Protein AF-A0A354B2R5-F1 (afdb_monomer)

Mean predicted aligned error: 7.93 Å

pLDDT: mean 86.93, std 12.22, range [43.28, 98.69]

Sequence (204 aa):
AIAIGNPLGLDNTVTAGIISAIQRTNAVGEGQRVPYIQTDAAVNPGNSGGPLINDRGEVIGVNTAIRQAPGAGLSFAIPINTAREIAAQIVQRGYASHPYIGIRLQTLTPQLAREINATTSECRLPEVNGVVVVEVMNGSPAAKGGLKPCDLIESVGDTTVKNPSQVQLAVDQARVGQELVVKVRRGDRRANLSMRPAELPHNS

Solvent-accessible surface area (backbone atoms only — not comparable to full-atom values): 10834 Å² total; per-residue (Å²): 62,33,34,35,25,38,44,86,83,45,81,76,45,75,28,66,37,48,76,76,44,71,68,40,52,66,75,91,47,88,90,45,74,62,52,22,36,30,28,61,22,69,64,51,77,40,24,49,74,22,48,26,22,45,96,85,71,47,72,54,19,32,27,64,51,69,43,86,48,93,95,53,60,46,18,34,19,45,36,35,69,61,53,51,55,44,50,53,34,27,74,74,71,74,47,67,89,44,35,36,39,43,68,40,68,40,73,35,35,38,68,57,22,50,54,46,44,73,73,38,86,92,41,53,53,72,71,41,77,25,24,29,28,71,40,53,39,84,91,22,29,32,40,76,27,68,54,50,58,50,26,31,46,48,24,42,62,94,44,76,38,62,39,50,55,50,49,49,35,46,41,54,74,43,54,61,72,38,87,40,44,33,33,31,33,51,60,96,44,76,46,79,32,58,28,40,28,38,69,55,82,75,90,126

Structure (mmCIF, N/CA/C/O backbone):
data_AF-A0A354B2R5-F1
#
_entry.id   AF-A0A354B2R5-F1
#
loop_
_atom_site.group_PDB
_atom_site.id
_atom_site.type_symbol
_atom_site.label_atom_id
_atom_site.label_alt_id
_atom_site.label_comp_id
_atom_site.label_asym_id
_atom_site.label_entity_id
_atom_site.label_seq_id
_atom_site.pdbx_PDB_ins_code
_atom_site.Cartn_x
_atom_site.Cartn_y
_atom_site.Cartn_z
_atom_site.occupancy
_atom_site.B_iso_or_equiv
_atom_site.auth_seq_id
_atom_site.auth_comp_id
_atom_site.auth_asym_id
_atom_site.auth_atom_id
_atom_site.pdbx_PDB_model_num
ATOM 1 N N . ALA A 1 1 ? 20.913 -10.849 -14.345 1.00 79.25 1 ALA A N 1
ATOM 2 C CA . ALA A 1 1 ? 20.166 -9.589 -14.515 1.00 79.25 1 ALA A CA 1
ATOM 3 C C . ALA A 1 1 ? 21.109 -8.557 -15.103 1.00 79.25 1 ALA A C 1
ATOM 5 O O . ALA A 1 1 ? 22.229 -8.440 -14.622 1.00 79.25 1 ALA A O 1
ATOM 6 N N . ILE A 1 2 ? 20.697 -7.870 -16.161 1.00 81.25 2 ILE A N 1
ATOM 7 C CA . ILE A 1 2 ? 21.532 -6.900 -16.872 1.00 81.25 2 ILE A CA 1
ATOM 8 C C . ILE A 1 2 ? 20.765 -5.578 -16.924 1.00 81.25 2 ILE A C 1
ATOM 10 O O . ILE A 1 2 ? 19.627 -5.552 -17.386 1.00 81.25 2 ILE A O 1
ATOM 14 N N . ALA A 1 3 ? 21.348 -4.501 -16.408 1.00 78.12 3 ALA A N 1
ATOM 15 C CA . ALA A 1 3 ? 20.785 -3.159 -16.475 1.00 78.12 3 ALA A CA 1
ATOM 16 C C . ALA A 1 3 ? 21.439 -2.382 -17.621 1.00 78.12 3 ALA A C 1
ATOM 18 O O . ALA A 1 3 ? 22.660 -2.409 -17.782 1.00 78.12 3 ALA A O 1
ATOM 19 N N . ILE A 1 4 ? 20.614 -1.699 -18.414 1.00 76.94 4 ILE A N 1
ATOM 20 C CA . ILE A 1 4 ? 21.051 -0.925 -19.580 1.00 76.94 4 ILE A CA 1
ATOM 21 C C . ILE A 1 4 ? 20.525 0.505 -19.453 1.00 76.94 4 ILE A C 1
ATOM 23 O O . ILE A 1 4 ? 19.362 0.707 -19.097 1.00 76.94 4 ILE A O 1
ATOM 27 N N . GLY A 1 5 ? 21.356 1.492 -19.777 1.00 72.75 5 GLY A N 1
ATOM 28 C CA . GLY A 1 5 ? 20.921 2.877 -19.939 1.00 72.75 5 GLY A CA 1
ATOM 29 C C . GLY A 1 5 ? 22.051 3.820 -20.338 1.00 72.75 5 GLY A C 1
ATOM 30 O O . GLY A 1 5 ? 23.086 3.379 -20.826 1.00 72.75 5 GLY A O 1
ATOM 31 N N . ASN A 1 6 ? 21.837 5.121 -20.168 1.00 69.00 6 ASN A N 1
ATOM 32 C CA . ASN A 1 6 ? 22.761 6.174 -20.582 1.00 69.00 6 ASN A CA 1
ATOM 33 C C . ASN A 1 6 ? 23.152 7.037 -19.367 1.00 69.00 6 ASN A C 1
ATOM 35 O O . ASN A 1 6 ? 22.578 8.110 -19.145 1.00 69.00 6 ASN A O 1
ATOM 39 N N . PRO A 1 7 ? 24.081 6.568 -18.519 1.00 57.31 7 PRO A N 1
ATOM 40 C CA . PRO A 1 7 ? 24.584 7.353 -17.412 1.00 57.31 7 PRO A CA 1
ATOM 41 C C . PRO A 1 7 ? 25.460 8.490 -17.937 1.00 57.31 7 PRO A C 1
ATOM 43 O O . PRO A 1 7 ? 26.454 8.267 -18.618 1.00 57.31 7 PRO A O 1
ATOM 46 N N . LEU A 1 8 ? 25.097 9.724 -17.572 1.00 54.78 8 LEU A N 1
ATOM 47 C CA . LEU A 1 8 ? 25.885 10.941 -17.816 1.00 54.78 8 LEU A CA 1
ATOM 48 C C . LEU A 1 8 ? 26.086 11.336 -19.297 1.00 54.78 8 LEU A C 1
ATOM 50 O O . LEU A 1 8 ? 26.954 12.158 -19.581 1.00 54.78 8 LEU A O 1
ATOM 54 N N . GLY A 1 9 ? 25.274 10.827 -20.232 1.00 52.81 9 GLY A N 1
ATOM 55 C CA . GLY A 1 9 ? 25.310 11.241 -21.645 1.00 52.81 9 GLY A CA 1
ATOM 56 C C . GLY A 1 9 ? 26.431 10.606 -22.475 1.00 52.81 9 GLY A C 1
ATOM 57 O O . GLY A 1 9 ? 26.668 11.044 -23.599 1.00 52.81 9 GLY A O 1
ATOM 58 N N . LEU A 1 10 ? 27.114 9.597 -21.933 1.00 51.50 10 LEU A N 1
ATOM 59 C CA . LEU A 1 10 ? 28.114 8.786 -22.627 1.00 51.50 10 LEU A CA 1
ATOM 60 C C . LEU A 1 10 ? 27.463 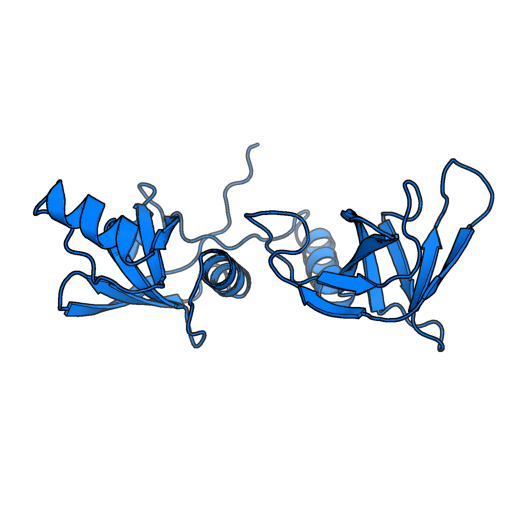7.478 -23.104 1.00 51.50 10 LEU A C 1
ATOM 62 O O . LEU A 1 10 ? 26.518 6.993 -22.484 1.00 51.50 10 LEU A O 1
ATOM 66 N N . ASP A 1 11 ? 27.952 6.930 -24.218 1.00 55.50 11 ASP A N 1
ATOM 67 C CA . ASP A 1 11 ? 27.382 5.772 -24.918 1.00 55.50 11 ASP A CA 1
ATOM 68 C C . ASP A 1 11 ? 26.901 4.640 -23.987 1.00 55.50 11 ASP A C 1
ATOM 70 O O . ASP A 1 11 ? 27.548 4.304 -22.994 1.00 55.50 11 ASP A O 1
ATOM 74 N N . ASN A 1 12 ? 25.740 4.067 -24.333 1.00 62.41 12 ASN A N 1
ATOM 75 C CA . ASN A 1 12 ? 24.983 3.039 -23.603 1.00 62.41 12 ASN A CA 1
ATOM 76 C C . ASN A 1 12 ? 25.828 2.189 -22.629 1.00 62.41 12 ASN A C 1
ATOM 78 O O . ASN A 1 12 ? 26.628 1.350 -23.043 1.00 62.41 12 ASN A O 1
ATOM 82 N N . THR A 1 13 ? 25.609 2.354 -21.325 1.00 70.00 13 THR A N 1
ATOM 83 C CA . THR A 1 13 ? 26.269 1.562 -20.283 1.00 70.00 13 THR A CA 1
ATOM 84 C C . THR A 1 13 ? 25.464 0.312 -19.963 1.00 70.00 13 THR A C 1
ATOM 86 O O . THR A 1 13 ? 24.252 0.365 -19.740 1.00 70.00 13 THR A O 1
ATOM 89 N N . VAL A 1 14 ? 26.174 -0.812 -19.879 1.00 79.75 14 VAL A N 1
ATOM 90 C CA . VAL A 1 14 ? 25.635 -2.120 -19.508 1.00 79.75 14 VAL A CA 1
ATOM 91 C C . VAL A 1 14 ? 26.284 -2.567 -18.204 1.00 79.75 14 VAL A C 1
ATOM 93 O O . VAL A 1 14 ? 27.508 -2.612 -18.099 1.00 79.75 14 VAL A O 1
ATOM 96 N N . THR A 1 15 ? 25.475 -2.921 -17.209 1.00 81.06 15 THR A N 1
ATOM 97 C CA . THR A 1 15 ? 25.947 -3.516 -15.952 1.00 81.06 15 THR A CA 1
ATOM 98 C C . THR A 1 15 ? 25.247 -4.846 -15.718 1.00 81.06 15 THR A C 1
ATOM 100 O O . THR A 1 15 ? 24.062 -4.999 -16.006 1.00 81.06 15 THR A O 1
ATOM 103 N N . ALA A 1 16 ? 25.977 -5.836 -15.213 1.00 84.75 16 ALA A N 1
ATOM 104 C CA . ALA A 1 16 ? 25.441 -7.161 -14.926 1.00 84.75 16 ALA A CA 1
ATOM 105 C C . ALA A 1 16 ? 25.487 -7.454 -13.424 1.00 84.75 16 ALA A C 1
ATOM 107 O O . ALA A 1 16 ? 26.351 -6.957 -12.707 1.00 84.75 16 ALA A O 1
ATOM 108 N N . GLY A 1 17 ? 24.542 -8.269 -12.975 1.00 86.19 17 GLY A N 1
ATOM 109 C CA . GLY A 1 17 ? 24.409 -8.743 -11.605 1.00 86.19 17 GLY A CA 1
ATOM 110 C C . GLY A 1 17 ? 23.370 -9.860 -11.509 1.00 86.19 17 GLY A C 1
ATOM 111 O O . GLY A 1 17 ? 22.951 -10.446 -12.516 1.00 86.19 17 GLY A O 1
ATOM 112 N N . ILE A 1 18 ? 22.910 -10.149 -10.304 1.00 87.88 18 ILE A N 1
ATOM 113 C CA . ILE A 1 18 ? 21.895 -11.150 -9.988 1.00 87.88 18 ILE A CA 1
ATOM 114 C C . ILE A 1 18 ? 20.673 -10.510 -9.330 1.00 87.88 18 ILE A C 1
ATOM 116 O O . ILE A 1 18 ? 20.729 -9.430 -8.747 1.00 87.88 18 ILE A O 1
ATOM 120 N N . ILE A 1 19 ? 19.543 -11.214 -9.395 1.00 88.69 19 ILE A N 1
ATOM 121 C CA . ILE A 1 19 ? 18.360 -10.839 -8.620 1.00 88.69 19 ILE A CA 1
ATOM 122 C C . ILE A 1 19 ? 18.604 -11.232 -7.167 1.00 88.69 19 ILE A C 1
ATOM 124 O O . ILE A 1 19 ? 18.649 -12.413 -6.837 1.00 88.69 19 ILE A O 1
ATOM 128 N N . SER A 1 20 ? 18.760 -10.237 -6.299 1.00 85.38 20 SER A N 1
ATOM 129 C CA . SER A 1 20 ? 19.025 -10.455 -4.877 1.00 85.38 20 SER A CA 1
ATOM 130 C C . SER A 1 20 ? 17.745 -10.729 -4.084 1.00 85.38 20 SER A C 1
ATOM 132 O O . SER A 1 20 ? 17.783 -11.412 -3.065 1.00 85.38 20 SER A O 1
ATOM 134 N N . ALA A 1 21 ? 16.612 -10.161 -4.509 1.00 82.88 21 ALA A N 1
ATOM 135 C CA . ALA A 1 21 ? 15.303 -10.395 -3.903 1.00 82.88 21 ALA A CA 1
ATOM 136 C C . ALA A 1 21 ? 14.172 -9.986 -4.853 1.00 82.88 21 ALA A C 1
ATOM 138 O O . ALA A 1 21 ? 14.332 -9.111 -5.703 1.00 82.88 21 ALA A O 1
ATOM 139 N N . ILE A 1 22 ? 12.997 -10.571 -4.641 1.00 82.44 22 ILE A N 1
ATOM 140 C CA . ILE A 1 22 ? 11.740 -10.166 -5.275 1.00 82.44 22 ILE A CA 1
ATOM 141 C C . ILE A 1 22 ? 10.763 -9.666 -4.210 1.00 82.44 22 ILE A C 1
ATOM 143 O O . ILE A 1 22 ? 10.898 -9.994 -3.032 1.00 82.44 22 ILE A O 1
ATOM 147 N N . GLN A 1 23 ? 9.778 -8.874 -4.629 1.00 77.25 23 GLN A N 1
ATOM 148 C CA . GLN A 1 23 ? 8.687 -8.391 -3.778 1.00 77.25 23 GLN A CA 1
ATOM 149 C C . GLN A 1 23 ? 9.119 -7.549 -2.566 1.00 77.25 23 GLN A C 1
ATOM 151 O O . GLN A 1 23 ? 8.526 -7.613 -1.490 1.00 77.25 23 GLN A O 1
ATOM 156 N N . ARG A 1 24 ? 10.134 -6.697 -2.734 1.00 74.81 24 ARG A N 1
ATOM 157 C CA . ARG A 1 24 ? 10.524 -5.738 -1.692 1.00 74.81 24 ARG A CA 1
ATOM 158 C C . ARG A 1 24 ? 9.524 -4.574 -1.638 1.00 74.81 24 ARG A C 1
ATOM 160 O O . ARG A 1 24 ? 9.525 -3.728 -2.527 1.00 74.81 24 ARG A O 1
ATOM 167 N N . THR A 1 25 ? 8.708 -4.512 -0.585 1.00 67.88 25 THR A N 1
ATOM 168 C CA . THR A 1 25 ? 7.654 -3.487 -0.398 1.00 67.88 25 THR A CA 1
ATOM 169 C C . THR A 1 25 ? 8.064 -2.288 0.466 1.00 67.88 25 THR A C 1
ATOM 171 O O . THR A 1 25 ? 7.330 -1.313 0.516 1.00 67.88 25 THR A O 1
ATOM 174 N N . ASN A 1 26 ? 9.221 -2.352 1.137 1.00 63.78 26 ASN A N 1
ATOM 175 C CA . ASN A 1 26 ? 9.786 -1.267 1.963 1.00 63.78 26 ASN A CA 1
ATOM 176 C C . ASN A 1 26 ? 11.214 -0.916 1.505 1.00 63.78 26 ASN A C 1
ATOM 178 O O . ASN A 1 26 ? 12.093 -0.577 2.302 1.00 63.78 26 ASN A O 1
ATOM 182 N N . ALA A 1 27 ? 11.489 -1.118 0.217 1.00 60.47 27 ALA A N 1
ATOM 183 C CA . ALA A 1 27 ? 12.821 -0.971 -0.341 1.00 60.47 27 ALA A CA 1
ATOM 184 C C . ALA A 1 27 ? 13.285 0.480 -0.320 1.00 60.47 27 ALA A C 1
ATOM 186 O O . ALA A 1 27 ? 14.408 0.707 0.106 1.00 60.47 27 ALA A O 1
ATOM 187 N N . VAL A 1 28 ? 12.449 1.439 -0.734 1.00 61.00 28 VAL A N 1
ATOM 188 C CA . VAL A 1 28 ? 12.863 2.831 -1.028 1.00 61.00 28 VAL A CA 1
ATOM 189 C C . VAL A 1 28 ? 12.187 3.872 -0.116 1.00 61.00 28 VAL A C 1
ATOM 191 O O . VAL A 1 28 ? 12.470 5.056 -0.237 1.00 61.00 28 VAL A O 1
ATOM 194 N N . GLY A 1 29 ? 11.353 3.454 0.843 1.00 59.28 29 GLY A N 1
ATOM 195 C CA . GLY A 1 29 ? 10.722 4.344 1.830 1.00 59.28 29 GLY A CA 1
ATOM 196 C C . GLY A 1 29 ? 9.340 3.865 2.278 1.00 59.28 29 GLY A C 1
ATOM 197 O O . GLY A 1 29 ? 8.887 2.802 1.853 1.00 59.28 29 GLY A O 1
ATOM 198 N N . GLU A 1 30 ? 8.673 4.643 3.133 1.00 53.03 30 GLU A N 1
ATOM 199 C CA . GLU A 1 30 ? 7.253 4.449 3.461 1.00 53.03 30 GLU A CA 1
ATOM 200 C C . GLU A 1 30 ? 6.350 5.009 2.345 1.00 53.03 30 GLU A C 1
ATOM 202 O O . GLU A 1 30 ? 6.733 5.932 1.630 1.00 53.03 30 GLU A O 1
ATOM 207 N N . GLY A 1 31 ? 5.150 4.442 2.173 1.00 54.62 31 GLY A N 1
ATOM 208 C CA . GLY A 1 31 ? 4.192 4.878 1.143 1.00 54.62 31 GLY A CA 1
ATOM 209 C C . GLY A 1 31 ? 4.412 4.275 -0.252 1.00 54.62 31 GLY A C 1
ATOM 210 O O . GLY A 1 31 ? 3.810 4.730 -1.224 1.00 54.62 31 GLY A O 1
ATOM 211 N N . GLN A 1 32 ? 5.254 3.246 -0.370 1.00 65.00 32 GLN A N 1
ATOM 212 C CA . GLN A 1 32 ? 5.459 2.538 -1.632 1.00 65.00 32 GLN A CA 1
ATOM 213 C C . GLN A 1 32 ? 4.237 1.708 -2.025 1.00 65.00 32 GLN A C 1
ATOM 215 O O . GLN A 1 32 ? 3.724 0.920 -1.234 1.00 65.00 32 GLN A O 1
ATOM 220 N N . ARG A 1 33 ? 3.825 1.855 -3.287 1.00 65.94 33 ARG A N 1
ATOM 221 C CA . ARG A 1 33 ? 2.664 1.166 -3.872 1.00 65.94 33 ARG A CA 1
ATOM 222 C C . ARG A 1 33 ? 3.025 -0.041 -4.738 1.00 65.94 33 ARG A C 1
ATOM 224 O O . ARG A 1 33 ? 2.153 -0.803 -5.136 1.00 65.94 33 ARG A O 1
ATOM 231 N N . VAL A 1 34 ? 4.314 -0.224 -5.043 1.00 72.69 34 VAL A N 1
ATOM 232 C CA . VAL A 1 34 ? 4.786 -1.264 -5.966 1.00 72.69 34 VAL A CA 1
ATOM 233 C C . VAL A 1 34 ? 5.865 -2.132 -5.308 1.00 72.69 34 VAL A C 1
ATOM 235 O O . VAL A 1 34 ? 6.836 -1.591 -4.776 1.00 72.69 34 VAL A O 1
ATOM 238 N N . PRO A 1 35 ? 5.737 -3.473 -5.351 1.00 79.88 35 PRO A N 1
ATOM 239 C CA . PRO A 1 35 ? 6.798 -4.385 -4.936 1.00 79.88 35 PRO A CA 1
ATOM 240 C C . PRO A 1 35 ? 7.970 -4.359 -5.928 1.00 79.88 35 PRO A C 1
ATOM 242 O O . PRO A 1 35 ? 7.789 -4.653 -7.107 1.00 79.88 35 PRO A O 1
ATOM 245 N N . TYR A 1 36 ? 9.185 -4.070 -5.457 1.00 87.44 36 TYR A N 1
ATOM 246 C CA . TYR A 1 36 ? 10.372 -3.984 -6.316 1.00 87.44 36 TYR A CA 1
ATOM 247 C C . TYR A 1 36 ? 11.081 -5.329 -6.508 1.00 87.44 36 TYR A C 1
ATOM 249 O O . TYR A 1 36 ? 11.101 -6.188 -5.619 1.00 87.44 36 TYR A O 1
ATOM 257 N N . ILE A 1 37 ? 11.740 -5.456 -7.659 1.00 89.00 37 ILE A N 1
ATOM 258 C CA . ILE A 1 37 ? 12.851 -6.380 -7.889 1.00 89.00 37 ILE A CA 1
ATOM 259 C C . ILE A 1 37 ? 14.116 -5.719 -7.341 1.00 89.00 37 ILE A C 1
ATOM 261 O O . ILE A 1 37 ? 14.403 -4.574 -7.686 1.00 89.00 37 ILE A O 1
ATOM 265 N N . GLN A 1 38 ? 14.875 -6.428 -6.509 1.00 90.44 38 GLN A N 1
ATOM 266 C CA . GLN A 1 38 ? 16.190 -5.990 -6.049 1.00 90.44 38 GLN A CA 1
ATOM 267 C C . GLN A 1 38 ? 17.286 -6.701 -6.841 1.00 90.44 38 GLN A C 1
ATOM 269 O O . GLN A 1 38 ? 17.235 -7.918 -7.023 1.00 90.44 38 GLN A O 1
ATOM 274 N N . THR A 1 39 ? 18.299 -5.947 -7.251 1.00 87.81 39 THR A N 1
ATOM 275 C CA . THR A 1 39 ? 19.473 -6.453 -7.968 1.00 87.81 39 THR A CA 1
ATOM 276 C C . THR A 1 39 ? 20.743 -5.804 -7.426 1.00 87.81 39 THR A C 1
ATOM 278 O O . THR A 1 39 ? 20.699 -4.683 -6.916 1.00 87.81 39 THR A O 1
ATOM 281 N N . ASP A 1 40 ? 21.865 -6.507 -7.537 1.00 86.44 40 ASP A N 1
ATOM 282 C CA . ASP A 1 40 ? 23.206 -5.959 -7.288 1.00 86.44 40 ASP A CA 1
ATOM 283 C C . ASP A 1 40 ? 23.873 -5.432 -8.571 1.00 86.44 40 ASP A C 1
ATOM 285 O O . ASP A 1 40 ? 24.924 -4.797 -8.507 1.00 86.44 40 ASP A O 1
ATOM 289 N N . ALA A 1 41 ? 23.230 -5.621 -9.732 1.00 85.38 41 ALA A N 1
ATOM 290 C CA . ALA A 1 41 ? 23.597 -4.911 -10.952 1.00 85.38 41 ALA A CA 1
ATOM 291 C C . ALA A 1 41 ? 23.628 -3.400 -10.663 1.00 85.38 41 ALA A C 1
ATOM 293 O O . ALA A 1 41 ? 22.669 -2.833 -10.123 1.00 85.38 41 ALA A O 1
ATOM 294 N N . ALA A 1 42 ? 24.741 -2.754 -11.008 1.00 80.62 42 ALA A N 1
ATOM 295 C CA . ALA A 1 42 ? 24.945 -1.348 -10.699 1.00 80.62 42 ALA A CA 1
ATOM 296 C C . ALA A 1 42 ? 23.953 -0.474 -11.482 1.00 80.62 42 ALA A C 1
ATOM 298 O O . ALA A 1 42 ? 24.044 -0.339 -12.705 1.00 80.62 42 ALA A O 1
ATOM 299 N N . VAL A 1 43 ? 23.007 0.134 -10.768 1.00 73.94 43 VAL A N 1
ATOM 300 C CA . VAL A 1 43 ? 22.134 1.186 -11.290 1.00 73.94 43 VAL A CA 1
ATOM 301 C C . VAL A 1 43 ? 22.699 2.510 -10.793 1.00 73.94 43 VAL A C 1
ATOM 303 O O . VAL A 1 43 ? 23.029 2.642 -9.622 1.00 73.94 43 VAL A O 1
ATOM 306 N N . ASN A 1 44 ? 22.831 3.480 -11.693 1.00 72.75 44 ASN A N 1
ATOM 307 C CA . ASN A 1 44 ? 23.324 4.830 -11.425 1.00 72.75 44 ASN A CA 1
ATOM 308 C C . ASN A 1 44 ? 22.426 5.846 -12.156 1.00 72.75 44 ASN A C 1
ATOM 310 O O . ASN A 1 44 ? 21.662 5.442 -13.046 1.00 72.75 44 ASN A O 1
ATOM 314 N N . PRO A 1 45 ? 22.486 7.149 -11.817 1.00 70.31 45 PRO A N 1
ATOM 315 C CA . PRO A 1 45 ? 21.821 8.191 -12.595 1.00 70.31 45 PRO A CA 1
ATOM 316 C C . PRO A 1 45 ? 22.094 8.034 -14.100 1.00 70.31 45 PRO A C 1
ATOM 318 O O . PRO A 1 45 ? 23.244 7.940 -14.513 1.00 70.31 45 PRO A O 1
ATOM 321 N N . GLY A 1 46 ? 21.015 7.955 -14.888 1.00 71.75 46 GLY A N 1
ATOM 322 C CA . GLY A 1 46 ? 20.995 7.716 -16.339 1.00 71.75 46 GLY A CA 1
ATOM 323 C C . GLY A 1 46 ? 20.774 6.263 -16.791 1.00 71.75 46 GLY A C 1
ATOM 324 O O . GLY A 1 46 ? 20.351 6.047 -17.923 1.00 71.75 46 GLY A O 1
ATOM 325 N N . ASN A 1 47 ? 20.889 5.274 -15.893 1.00 76.69 47 ASN A N 1
ATOM 326 C CA . ASN A 1 47 ? 20.273 3.951 -16.106 1.00 76.69 47 ASN A CA 1
ATOM 327 C C . ASN A 1 47 ? 18.831 3.871 -15.584 1.00 76.69 47 ASN A C 1
ATOM 329 O O . ASN A 1 47 ? 18.103 2.937 -15.921 1.00 76.69 47 ASN A O 1
ATOM 333 N N . SER A 1 48 ? 18.409 4.838 -14.761 1.00 81.31 48 SER A N 1
ATOM 334 C CA . SER A 1 48 ? 17.020 4.948 -14.298 1.00 81.31 48 SER A CA 1
ATOM 335 C C . SER A 1 48 ? 16.072 5.211 -15.474 1.00 81.31 48 SER A C 1
ATOM 337 O O . SER A 1 48 ? 16.380 6.013 -16.351 1.00 81.31 48 SER A O 1
ATOM 339 N N . GLY A 1 49 ? 14.945 4.501 -15.511 1.00 83.56 49 GLY A N 1
ATOM 340 C CA . GLY A 1 49 ? 14.012 4.446 -16.641 1.00 83.56 49 GLY A CA 1
ATOM 341 C C . GLY A 1 49 ? 14.377 3.413 -17.716 1.00 83.56 49 GLY A C 1
ATOM 342 O O . GLY A 1 49 ? 13.510 3.025 -18.496 1.00 83.56 49 GLY A O 1
ATOM 343 N N . GLY A 1 50 ? 15.622 2.925 -17.741 1.00 87.75 50 GLY A N 1
ATOM 344 C CA . GLY A 1 50 ? 16.081 1.886 -18.664 1.00 87.75 50 GLY A CA 1
ATOM 345 C C . GLY A 1 50 ? 15.654 0.466 -18.258 1.00 87.75 50 GLY A C 1
ATOM 346 O O . GLY A 1 50 ? 15.229 0.238 -17.116 1.00 87.75 50 GLY A O 1
ATOM 347 N N . PRO A 1 51 ? 15.762 -0.515 -19.171 1.00 91.88 51 PRO 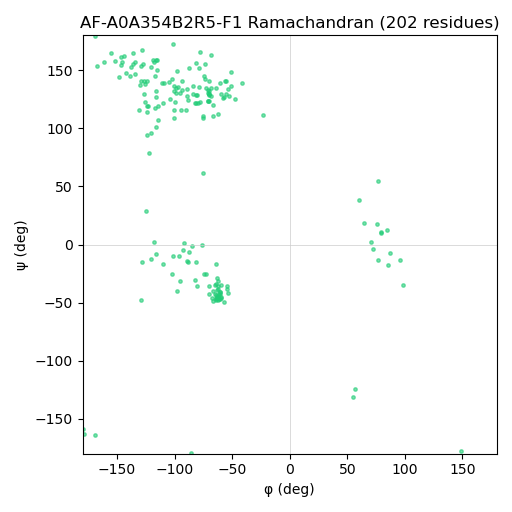A N 1
ATOM 348 C CA . PRO A 1 51 ? 15.342 -1.881 -18.901 1.00 91.88 51 PRO A CA 1
ATOM 349 C C . PRO A 1 51 ? 16.320 -2.612 -17.972 1.00 91.88 51 PRO A C 1
ATOM 351 O O . PRO A 1 51 ? 17.544 -2.456 -18.040 1.00 91.88 51 PRO A O 1
ATOM 354 N N . LEU A 1 52 ? 15.753 -3.472 -17.132 1.00 92.69 52 LEU A N 1
ATOM 355 C CA . LEU A 1 52 ? 16.437 -4.600 -16.516 1.00 92.69 52 LEU A CA 1
ATOM 356 C C . LEU A 1 52 ? 16.057 -5.851 -17.311 1.00 92.69 52 LEU A C 1
ATOM 358 O O . LEU A 1 52 ? 14.866 -6.152 -17.423 1.00 92.69 52 LEU A O 1
ATOM 362 N N . ILE A 1 53 ? 17.036 -6.579 -17.847 1.00 92.88 53 ILE A N 1
ATOM 363 C CA . ILE A 1 53 ? 16.817 -7.767 -18.686 1.00 92.88 53 ILE A CA 1
ATOM 364 C C . ILE A 1 53 ? 17.400 -9.040 -18.056 1.00 92.88 53 ILE A C 1
ATOM 366 O O . ILE A 1 53 ? 18.300 -8.987 -17.205 1.00 92.88 53 ILE A O 1
ATOM 370 N N . ASN A 1 54 ? 16.878 -10.200 -18.454 1.00 92.44 54 ASN A N 1
ATOM 371 C CA . ASN A 1 54 ? 17.488 -11.497 -18.151 1.00 92.44 54 ASN A CA 1
ATOM 372 C C . ASN A 1 54 ? 18.558 -11.885 -19.192 1.00 92.44 54 ASN A C 1
ATOM 374 O O . ASN A 1 54 ? 18.851 -11.139 -20.122 1.00 92.44 54 ASN A O 1
ATOM 378 N N . ASP A 1 55 ? 19.166 -13.053 -19.008 1.00 89.88 55 ASP A N 1
ATOM 379 C CA . ASP A 1 55 ? 20.199 -13.636 -19.876 1.00 89.88 55 ASP A CA 1
ATOM 380 C C . ASP A 1 55 ? 19.714 -13.971 -21.297 1.00 89.88 55 ASP A C 1
ATOM 382 O O . ASP A 1 55 ? 20.527 -14.114 -22.206 1.00 89.88 55 ASP A O 1
ATOM 386 N N . ARG A 1 56 ? 18.396 -14.036 -21.510 1.00 93.31 56 ARG A N 1
ATOM 387 C CA . ARG A 1 56 ? 17.763 -14.231 -22.824 1.00 93.31 56 ARG A CA 1
ATOM 388 C C . ARG A 1 56 ? 17.424 -12.921 -23.538 1.00 93.31 56 ARG A C 1
ATOM 390 O O . ARG A 1 56 ? 16.844 -12.951 -24.618 1.00 93.31 56 ARG A O 1
ATOM 397 N N . GLY A 1 57 ? 17.750 -11.773 -22.943 1.00 89.88 57 GLY A N 1
ATOM 398 C CA . GLY A 1 57 ? 17.417 -10.461 -23.499 1.00 89.88 57 GLY A CA 1
ATOM 399 C C . GLY A 1 57 ? 15.968 -10.023 -23.267 1.00 89.88 57 GLY A C 1
ATOM 400 O O . GLY A 1 57 ? 15.531 -9.024 -23.834 1.00 89.88 57 GLY A O 1
ATOM 401 N N . GLU A 1 58 ? 15.210 -10.734 -22.433 1.00 94.50 58 GLU A N 1
ATOM 402 C CA . GLU A 1 58 ? 13.827 -10.375 -22.119 1.00 94.50 58 GLU A CA 1
ATOM 403 C C . GLU A 1 58 ? 13.795 -9.330 -20.999 1.00 94.50 58 GLU A C 1
ATOM 405 O O . GLU A 1 58 ? 14.491 -9.465 -19.988 1.00 94.50 58 GLU A O 1
ATOM 410 N N . VAL A 1 59 ? 12.954 -8.303 -21.143 1.00 94.00 59 VAL A N 1
ATOM 411 C CA . VAL A 1 59 ? 12.770 -7.277 -20.108 1.00 94.00 59 VAL A CA 1
ATOM 412 C C . VAL A 1 59 ? 12.017 -7.867 -18.922 1.00 94.00 59 VAL A C 1
ATOM 414 O O . VAL A 1 59 ? 10.898 -8.349 -19.068 1.00 94.00 59 VAL A O 1
ATOM 417 N N . ILE A 1 60 ? 12.618 -7.785 -17.736 1.00 93.75 60 ILE A N 1
ATOM 418 C CA . ILE A 1 60 ? 12.054 -8.263 -16.466 1.00 93.75 60 ILE A CA 1
ATOM 419 C C . ILE A 1 60 ? 11.675 -7.116 -15.519 1.00 93.75 60 ILE A C 1
ATOM 421 O O . ILE A 1 60 ? 10.869 -7.311 -14.608 1.00 93.75 60 ILE A O 1
ATOM 425 N N . GLY A 1 61 ? 12.182 -5.904 -15.754 1.00 93.06 61 GLY A N 1
ATOM 426 C CA . GLY A 1 61 ? 11.791 -4.718 -14.996 1.00 93.06 61 GLY A CA 1
ATOM 427 C C . GLY A 1 61 ? 12.282 -3.404 -15.594 1.00 93.06 61 GLY A C 1
ATOM 428 O O . GLY A 1 61 ? 12.965 -3.388 -16.615 1.00 93.06 61 GLY A O 1
ATOM 429 N N . VAL A 1 62 ? 11.931 -2.303 -14.934 1.00 92.12 62 VAL A N 1
ATOM 430 C CA . VAL A 1 62 ? 12.364 -0.937 -15.260 1.00 92.12 62 VAL A CA 1
ATOM 431 C C . VAL A 1 62 ? 13.180 -0.400 -14.092 1.00 92.12 62 VAL A C 1
ATOM 433 O O . VAL A 1 62 ? 12.657 -0.280 -12.982 1.00 92.12 62 VAL A O 1
ATOM 436 N N . ASN A 1 63 ? 14.455 -0.085 -14.312 1.00 89.00 63 ASN A N 1
ATOM 437 C CA . ASN A 1 63 ? 15.336 0.447 -13.269 1.00 89.00 63 ASN A CA 1
ATOM 438 C C . ASN A 1 63 ? 14.753 1.756 -12.728 1.00 89.00 63 ASN A C 1
ATOM 440 O O . ASN A 1 63 ? 14.380 2.626 -13.507 1.00 89.00 63 ASN A O 1
ATOM 444 N N . THR A 1 64 ? 14.624 1.901 -11.409 1.00 83.12 64 THR A N 1
ATOM 445 C CA . THR A 1 64 ? 13.886 3.039 -10.827 1.00 83.12 64 THR A CA 1
ATOM 446 C C . THR A 1 64 ? 14.679 3.772 -9.758 1.00 83.12 64 THR A C 1
ATOM 448 O O . THR A 1 64 ? 14.735 4.999 -9.761 1.00 83.12 64 THR A O 1
ATOM 451 N N . ALA A 1 65 ? 15.268 3.039 -8.816 1.00 75.38 65 ALA A N 1
ATOM 452 C CA . ALA A 1 65 ? 15.830 3.644 -7.617 1.00 75.38 65 ALA A CA 1
ATOM 453 C C . ALA A 1 65 ? 17.075 2.912 -7.135 1.00 75.38 65 ALA A C 1
ATOM 455 O O . ALA A 1 65 ? 17.264 1.723 -7.394 1.00 75.38 65 ALA A O 1
ATOM 456 N N . ILE A 1 66 ? 17.896 3.640 -6.386 1.00 73.50 66 ILE A N 1
ATOM 457 C CA . ILE A 1 66 ? 19.094 3.131 -5.728 1.00 73.50 66 ILE A CA 1
ATOM 458 C C . ILE A 1 66 ? 19.021 3.564 -4.272 1.00 73.50 66 ILE A C 1
ATOM 460 O O . ILE A 1 66 ? 18.640 4.698 -3.975 1.00 73.50 66 ILE A O 1
ATOM 464 N N . ARG A 1 67 ? 19.421 2.687 -3.357 1.00 72.12 67 ARG A N 1
ATOM 465 C CA . ARG A 1 67 ? 19.727 3.068 -1.982 1.00 72.12 67 ARG A CA 1
ATOM 466 C C . ARG A 1 67 ? 21.178 2.818 -1.667 1.00 72.12 67 ARG A C 1
ATOM 468 O O . ARG A 1 67 ? 21.690 1.725 -1.885 1.00 72.12 67 ARG A O 1
ATOM 475 N N . GLN A 1 68 ? 21.805 3.823 -1.077 1.00 69.06 68 GLN A N 1
ATOM 476 C CA . GLN A 1 68 ? 23.128 3.665 -0.505 1.00 69.06 68 GLN A CA 1
ATOM 477 C C . GLN A 1 68 ? 23.032 2.780 0.744 1.00 69.06 68 GLN A C 1
ATOM 479 O O . GLN A 1 68 ? 22.201 3.016 1.624 1.00 69.06 68 GLN A O 1
ATOM 484 N N . ALA A 1 69 ? 23.869 1.750 0.793 1.00 63.22 69 ALA A N 1
ATOM 485 C CA . ALA A 1 69 ? 24.082 0.897 1.951 1.00 63.22 69 ALA A CA 1
ATOM 486 C C . ALA A 1 69 ? 25.597 0.669 2.117 1.00 63.22 69 ALA A C 1
ATOM 488 O O . ALA A 1 69 ? 26.338 0.788 1.136 1.00 63.22 69 ALA A O 1
ATOM 489 N N . PRO A 1 70 ? 26.088 0.363 3.331 1.00 54.41 70 PRO A N 1
ATOM 490 C CA . PRO A 1 70 ? 27.498 0.041 3.529 1.00 54.41 70 PRO A CA 1
ATOM 491 C C . PRO A 1 70 ? 27.909 -1.161 2.661 1.00 54.41 70 PRO A C 1
ATOM 493 O O . PRO A 1 70 ? 27.272 -2.210 2.722 1.00 54.41 70 PRO A O 1
ATOM 496 N N . GLY A 1 71 ? 28.965 -1.010 1.855 1.00 59.50 71 GLY A N 1
ATOM 497 C CA . GLY A 1 71 ? 29.557 -2.083 1.040 1.00 59.50 71 GLY A CA 1
ATOM 498 C C . GLY A 1 71 ? 29.130 -2.128 -0.435 1.00 59.50 71 GLY A C 1
ATOM 499 O O . GLY A 1 71 ? 29.971 -2.440 -1.270 1.00 59.50 71 GLY A O 1
ATOM 500 N N . ALA A 1 72 ? 27.883 -1.779 -0.777 1.00 62.97 72 ALA A N 1
ATOM 501 C CA . ALA A 1 72 ? 27.405 -1.623 -2.161 1.00 62.97 72 ALA A CA 1
ATOM 502 C C . ALA A 1 72 ? 26.031 -0.922 -2.208 1.00 62.97 72 ALA A C 1
ATOM 504 O O . ALA A 1 72 ? 25.244 -1.007 -1.263 1.00 62.97 72 ALA A O 1
ATOM 505 N N . GLY A 1 73 ? 25.717 -0.248 -3.320 1.00 67.75 73 GLY A N 1
ATOM 506 C CA . GLY A 1 73 ? 24.384 0.313 -3.562 1.00 67.75 73 GLY A CA 1
ATOM 507 C C . GLY A 1 73 ? 23.353 -0.785 -3.842 1.00 67.75 73 GLY A C 1
ATOM 508 O O . GLY A 1 73 ? 23.585 -1.654 -4.676 1.00 67.75 73 GLY A O 1
ATOM 509 N N . LEU A 1 74 ? 22.208 -0.747 -3.158 1.00 77.75 74 LEU A N 1
ATOM 510 C CA . LEU A 1 74 ? 21.060 -1.602 -3.463 1.00 77.75 74 LEU A CA 1
ATOM 511 C C . LEU A 1 74 ? 20.267 -0.985 -4.612 1.00 77.75 74 LEU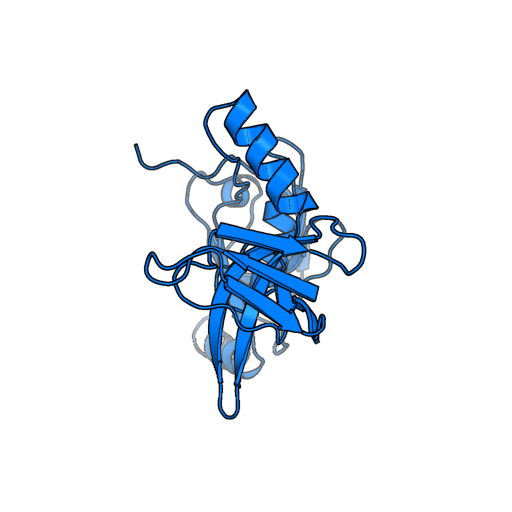 A C 1
ATOM 513 O O . LEU A 1 74 ? 19.766 0.133 -4.475 1.00 77.75 74 LEU A O 1
ATOM 517 N N . SER A 1 75 ? 20.107 -1.721 -5.707 1.00 87.00 75 SER A N 1
ATOM 518 C CA . SER A 1 75 ? 19.369 -1.258 -6.880 1.00 87.00 75 SER A CA 1
ATOM 519 C C . SER A 1 75 ? 17.980 -1.884 -6.939 1.00 87.00 75 SER A C 1
ATOM 521 O O . SER A 1 75 ? 17.798 -3.065 -6.626 1.00 87.00 75 SER A O 1
ATOM 523 N N . PHE A 1 76 ? 16.995 -1.098 -7.372 1.00 88.06 76 PHE A N 1
ATOM 524 C CA . PHE A 1 76 ? 15.594 -1.499 -7.429 1.00 88.06 76 PHE A CA 1
ATOM 525 C C . PHE A 1 76 ? 14.971 -1.212 -8.793 1.00 88.06 76 PHE A C 1
ATOM 527 O O . PHE A 1 76 ? 15.138 -0.125 -9.359 1.00 88.06 76 PHE A O 1
ATOM 534 N N . ALA A 1 77 ? 14.191 -2.175 -9.280 1.00 89.88 77 ALA A N 1
ATOM 535 C CA . ALA A 1 77 ? 13.434 -2.079 -10.520 1.00 89.88 77 ALA A CA 1
ATOM 536 C C . ALA A 1 77 ? 11.949 -2.397 -10.299 1.00 89.88 77 ALA A C 1
ATOM 538 O O . ALA A 1 77 ? 11.602 -3.307 -9.540 1.00 89.88 77 ALA A O 1
ATOM 539 N N . ILE A 1 78 ? 11.071 -1.654 -10.972 1.00 90.38 78 ILE A N 1
ATOM 540 C CA . ILE A 1 78 ? 9.640 -1.972 -11.055 1.00 90.38 78 ILE A CA 1
ATOM 541 C C . ILE A 1 78 ? 9.479 -3.221 -11.939 1.00 90.38 78 ILE A C 1
ATOM 543 O O . ILE A 1 78 ? 10.028 -3.230 -13.042 1.00 90.38 78 ILE A O 1
ATOM 547 N N . PRO A 1 79 ? 8.748 -4.269 -11.513 1.00 92.12 79 PRO A N 1
ATOM 548 C CA . PRO A 1 79 ? 8.505 -5.452 -12.338 1.00 92.12 79 PRO A CA 1
ATOM 549 C C . PRO A 1 79 ? 7.856 -5.109 -13.685 1.00 92.12 79 PRO A C 1
ATOM 551 O O . PRO A 1 79 ? 6.948 -4.276 -13.748 1.00 92.12 79 PRO A O 1
ATOM 554 N N . ILE A 1 80 ? 8.266 -5.790 -14.761 1.00 93.69 80 ILE A N 1
ATOM 555 C CA . ILE A 1 80 ? 7.782 -5.475 -16.117 1.00 93.69 80 ILE A CA 1
ATOM 556 C C . ILE A 1 80 ? 6.261 -5.618 -16.260 1.00 93.69 80 ILE A C 1
ATOM 558 O O . ILE A 1 80 ? 5.637 -4.820 -16.951 1.00 93.69 80 ILE A O 1
ATOM 562 N N . ASN A 1 81 ? 5.638 -6.581 -15.573 1.00 91.06 81 ASN A N 1
ATOM 563 C CA . ASN A 1 81 ? 4.183 -6.753 -15.617 1.00 91.06 81 ASN A CA 1
ATOM 564 C C . ASN A 1 81 ? 3.459 -5.533 -15.031 1.00 91.06 81 ASN A C 1
ATOM 566 O O . ASN A 1 81 ? 2.547 -5.010 -15.664 1.00 91.06 81 ASN A O 1
ATOM 570 N N . THR A 1 82 ? 3.937 -5.010 -13.897 1.00 89.00 82 THR A N 1
ATOM 571 C CA . THR A 1 82 ? 3.404 -3.780 -13.297 1.00 89.00 82 THR A CA 1
ATOM 572 C C . THR A 1 82 ? 3.596 -2.581 -14.223 1.00 89.00 82 THR A C 1
ATOM 574 O O . THR A 1 82 ? 2.663 -1.812 -14.441 1.00 89.00 82 THR A O 1
ATOM 577 N N . ALA A 1 83 ? 4.782 -2.435 -14.821 1.00 90.81 83 ALA A N 1
ATOM 578 C CA . ALA A 1 83 ? 5.044 -1.354 -15.768 1.00 90.81 83 ALA A CA 1
ATOM 579 C C . ALA A 1 83 ? 4.111 -1.422 -16.993 1.00 90.81 83 ALA A C 1
ATOM 581 O O . ALA A 1 83 ? 3.587 -0.395 -17.421 1.00 90.81 83 ALA A O 1
ATOM 582 N N . ARG A 1 84 ? 3.849 -2.625 -17.525 1.00 92.00 84 ARG A N 1
ATOM 583 C CA . ARG A 1 84 ? 2.924 -2.837 -18.650 1.00 92.00 84 ARG A CA 1
ATOM 584 C C . ARG A 1 84 ? 1.483 -2.481 -18.299 1.00 92.00 84 ARG A C 1
ATOM 586 O O . ARG A 1 84 ? 0.812 -1.851 -19.111 1.00 92.00 84 ARG A O 1
ATOM 593 N N . GLU A 1 85 ? 1.012 -2.862 -17.115 1.00 88.50 85 GLU A N 1
ATOM 594 C CA . GLU A 1 85 ? -0.336 -2.524 -16.644 1.00 88.50 85 GLU A CA 1
ATOM 595 C C . GLU A 1 85 ? -0.519 -1.010 -16.496 1.00 88.50 85 GLU A C 1
ATOM 597 O O . GLU A 1 85 ? -1.509 -0.458 -16.976 1.00 88.50 85 GLU A O 1
ATOM 602 N N . ILE A 1 86 ? 0.459 -0.326 -15.895 1.00 88.75 86 ILE A N 1
ATOM 603 C CA . ILE A 1 86 ? 0.452 1.136 -15.742 1.00 88.75 86 ILE A CA 1
ATOM 604 C C . ILE A 1 86 ? 0.499 1.823 -17.113 1.00 88.75 86 ILE A C 1
ATOM 606 O O . ILE A 1 86 ? -0.301 2.721 -17.380 1.00 88.75 86 ILE A O 1
ATOM 610 N N . ALA A 1 87 ? 1.385 1.381 -18.011 1.00 90.69 87 ALA A N 1
ATOM 611 C CA . ALA A 1 87 ? 1.495 1.937 -19.357 1.00 90.69 87 ALA A CA 1
ATOM 612 C C . ALA A 1 87 ? 0.190 1.779 -20.151 1.00 90.69 87 ALA A C 1
ATOM 614 O O . ALA A 1 87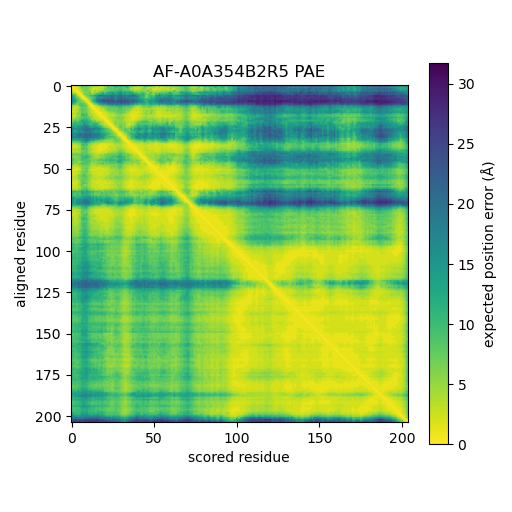 ? -0.254 2.726 -20.796 1.00 90.69 87 ALA A O 1
ATOM 615 N N . ALA A 1 88 ? -0.464 0.616 -20.063 1.00 91.69 88 ALA A N 1
ATOM 616 C CA . ALA A 1 88 ? -1.748 0.383 -20.715 1.00 91.69 88 ALA A CA 1
ATOM 617 C C . ALA A 1 88 ? -2.833 1.354 -20.219 1.00 91.69 88 ALA A C 1
ATOM 619 O O . ALA A 1 88 ? -3.596 1.876 -21.031 1.00 91.69 88 ALA A O 1
ATOM 620 N N . GLN A 1 89 ? -2.880 1.641 -18.914 1.00 89.44 89 GLN A N 1
ATOM 621 C CA . GLN A 1 89 ? -3.822 2.615 -18.354 1.00 89.44 89 GLN A CA 1
ATOM 622 C C . GLN A 1 89 ? -3.554 4.031 -18.872 1.00 89.44 89 GLN A C 1
ATOM 624 O O . GLN A 1 89 ? -4.487 4.695 -19.320 1.00 89.44 89 GLN A O 1
ATOM 629 N N . ILE A 1 90 ? -2.289 4.460 -18.888 1.00 90.75 90 ILE A N 1
ATOM 630 C CA . ILE A 1 90 ? -1.902 5.789 -19.381 1.00 90.75 90 ILE A CA 1
ATOM 631 C C . ILE A 1 90 ? -2.249 5.943 -20.864 1.00 90.75 90 ILE A C 1
ATOM 633 O O . ILE A 1 90 ? -2.832 6.950 -21.247 1.00 90.75 90 ILE A O 1
ATOM 637 N N . VAL A 1 91 ? -1.963 4.936 -21.695 1.00 92.50 91 VAL A N 1
ATOM 638 C CA . VAL A 1 91 ? -2.304 4.967 -23.128 1.00 92.50 91 VAL A CA 1
ATOM 639 C C . VAL A 1 91 ? -3.818 5.035 -23.348 1.00 92.50 91 VAL A C 1
ATOM 641 O O . VAL A 1 91 ? -4.273 5.739 -24.243 1.00 92.50 91 VAL A O 1
ATOM 644 N N . GLN A 1 92 ? -4.609 4.319 -22.543 1.00 91.38 92 GLN A N 1
ATOM 645 C CA . GLN A 1 92 ? -6.064 4.257 -22.718 1.00 91.38 92 GLN A CA 1
ATOM 646 C C . GLN A 1 92 ? -6.813 5.462 -22.136 1.00 91.38 92 GLN A C 1
ATOM 648 O O . GLN A 1 92 ? -7.841 5.852 -22.682 1.00 91.38 92 GLN A O 1
ATOM 653 N N . ARG A 1 93 ? -6.355 6.010 -21.005 1.00 89.19 93 ARG A N 1
ATOM 654 C CA . ARG A 1 93 ? -7.103 7.001 -20.205 1.00 89.19 93 ARG A CA 1
ATOM 655 C C . ARG A 1 93 ? -6.380 8.335 -20.038 1.00 89.19 93 ARG A C 1
ATOM 657 O O . ARG A 1 93 ? -6.984 9.289 -19.567 1.00 89.19 93 ARG A O 1
ATOM 664 N N . GLY A 1 94 ? -5.095 8.399 -20.382 1.00 90.19 94 GLY A N 1
ATOM 665 C CA . GLY A 1 94 ? -4.221 9.552 -20.148 1.00 90.19 94 GLY A CA 1
ATOM 666 C C . GLY A 1 94 ? -3.531 9.559 -18.779 1.00 90.19 94 GLY A C 1
ATOM 667 O O . GLY A 1 94 ? -2.663 10.396 -18.548 1.00 90.19 94 GLY A O 1
ATOM 668 N N . TYR A 1 95 ? -3.872 8.637 -17.872 1.00 87.50 95 TYR A N 1
ATOM 669 C CA . TYR A 1 95 ? -3.305 8.569 -16.523 1.00 87.50 95 TYR A CA 1
ATOM 670 C C . TYR A 1 95 ? -3.387 7.151 -15.930 1.00 87.50 95 TYR A C 1
ATOM 672 O O . TYR A 1 95 ? -4.107 6.287 -16.434 1.00 87.50 95 TYR A O 1
ATOM 680 N N . ALA A 1 96 ? -2.626 6.907 -14.859 1.00 86.94 96 ALA A N 1
ATOM 681 C CA . ALA A 1 96 ? -2.655 5.656 -14.105 1.00 86.94 96 ALA A CA 1
ATOM 682 C C . ALA A 1 96 ? -3.598 5.769 -12.900 1.00 86.94 96 ALA A C 1
ATOM 684 O O . ALA A 1 96 ? -3.499 6.712 -12.106 1.00 86.94 96 ALA A O 1
ATOM 685 N N . SER A 1 97 ? -4.492 4.793 -12.760 1.00 85.94 97 SER A N 1
ATOM 686 C CA . SER A 1 97 ? -5.457 4.738 -11.669 1.00 85.94 97 SER A CA 1
ATOM 687 C C . SER A 1 97 ? -4.771 4.366 -10.361 1.00 85.94 97 SER A C 1
ATOM 689 O O . SER A 1 97 ? -3.973 3.431 -10.307 1.00 85.94 97 SER A O 1
ATOM 691 N N . HIS A 1 98 ? -5.115 5.087 -9.299 1.00 88.94 98 HIS A N 1
ATOM 692 C CA . HIS A 1 98 ? -4.622 4.830 -7.952 1.00 88.94 98 HIS A CA 1
ATOM 693 C C . HIS A 1 98 ? -5.821 4.641 -7.024 1.00 88.94 98 HIS A C 1
ATOM 695 O O . HIS A 1 98 ? -6.365 5.634 -6.531 1.00 88.94 98 HIS A O 1
ATOM 701 N N . PRO A 1 99 ? -6.268 3.396 -6.788 1.00 92.62 99 PRO A N 1
ATOM 702 C CA . PRO A 1 99 ? -7.330 3.131 -5.835 1.00 92.62 99 PRO A CA 1
ATOM 703 C C . PRO A 1 99 ? -6.984 3.700 -4.456 1.00 92.62 99 PRO A C 1
ATOM 705 O O . PRO A 1 99 ? -5.842 3.644 -3.988 1.00 92.62 99 PRO A O 1
ATOM 708 N N . TYR A 1 100 ? -7.979 4.265 -3.784 1.00 94.38 100 TYR A N 1
ATOM 709 C CA . TYR A 1 100 ? -7.840 4.707 -2.403 1.00 94.38 100 TYR A CA 1
ATOM 710 C C . TYR A 1 100 ? -9.148 4.528 -1.636 1.00 94.38 100 TYR A C 1
ATOM 712 O O . TYR A 1 100 ? -10.243 4.534 -2.204 1.00 94.38 100 TYR A O 1
ATOM 720 N N . ILE A 1 101 ? -9.020 4.393 -0.316 1.00 96.88 101 ILE A N 1
ATOM 721 C CA . ILE A 1 101 ? -10.159 4.361 0.610 1.00 96.88 101 ILE A CA 1
ATOM 722 C C . ILE A 1 101 ? -10.177 5.540 1.593 1.00 96.88 101 ILE A C 1
ATOM 724 O O . ILE A 1 101 ? -11.184 5.739 2.257 1.00 96.88 101 ILE A O 1
ATOM 728 N N . GLY A 1 102 ? -9.122 6.365 1.633 1.00 96.12 102 GLY A N 1
ATOM 729 C CA . GLY A 1 102 ? -9.077 7.623 2.395 1.00 96.12 102 GLY A CA 1
ATOM 730 C C . GLY A 1 102 ? -8.867 7.447 3.900 1.00 96.12 102 GLY A C 1
ATOM 731 O O . GLY A 1 102 ? -9.649 7.953 4.701 1.00 96.12 102 GLY A O 1
ATOM 732 N N . ILE A 1 103 ? -7.808 6.733 4.281 1.00 96.75 103 ILE A N 1
ATOM 733 C CA . ILE A 1 103 ? -7.431 6.490 5.680 1.00 96.75 103 ILE A CA 1
ATOM 734 C C . ILE A 1 103 ? -5.965 6.833 5.911 1.00 96.75 103 ILE A C 1
ATOM 736 O O . ILE A 1 103 ? -5.149 6.725 4.995 1.00 96.75 103 ILE A O 1
ATOM 740 N N . ARG A 1 104 ? -5.620 7.182 7.151 1.00 95.31 104 ARG A N 1
ATOM 741 C CA . ARG A 1 104 ? -4.233 7.175 7.623 1.00 95.31 104 ARG A CA 1
ATOM 742 C C . ARG A 1 104 ? -4.049 6.068 8.637 1.00 95.31 104 ARG A C 1
ATOM 744 O O . ARG A 1 104 ? -4.904 5.828 9.491 1.00 95.31 104 ARG A O 1
ATOM 751 N N . LEU A 1 105 ? -2.911 5.405 8.517 1.00 95.69 105 LEU A N 1
ATOM 752 C CA . LEU A 1 105 ? -2.566 4.221 9.280 1.00 95.69 105 LEU A CA 1
ATOM 753 C C . LEU A 1 105 ? -1.308 4.472 10.086 1.00 95.69 105 LEU A C 1
ATOM 755 O O . LEU A 1 105 ? -0.435 5.234 9.673 1.00 95.69 105 LEU A O 1
ATOM 759 N N . GLN A 1 106 ? -1.197 3.755 11.191 1.00 94.38 106 GLN A N 1
ATOM 760 C CA . GLN A 1 106 ? 0.022 3.671 11.968 1.00 94.38 106 GLN A CA 1
ATOM 761 C C . GLN A 1 106 ? 0.288 2.215 12.338 1.00 94.38 106 GLN A C 1
ATOM 763 O O . GLN A 1 106 ? -0.634 1.419 12.546 1.00 94.38 106 GLN A O 1
ATOM 768 N N . THR A 1 107 ? 1.565 1.853 12.408 1.00 95.56 107 THR A N 1
ATOM 769 C CA . THR A 1 107 ? 1.971 0.574 12.990 1.00 95.56 107 THR A CA 1
ATOM 770 C C . THR A 1 107 ? 1.654 0.597 14.481 1.00 95.56 107 THR A C 1
ATOM 772 O O . THR A 1 107 ? 2.174 1.433 15.218 1.00 95.56 107 THR A O 1
ATOM 775 N N . LEU A 1 108 ? 0.813 -0.332 14.926 1.00 96.00 108 LEU A N 1
ATOM 776 C CA . LEU A 1 108 ? 0.558 -0.554 16.340 1.00 96.00 108 LEU A CA 1
ATOM 777 C C . LEU A 1 108 ? 1.646 -1.464 16.901 1.00 96.00 108 LEU A C 1
ATOM 779 O O . LEU A 1 108 ? 1.905 -2.533 16.348 1.00 96.00 108 LEU A O 1
ATOM 783 N N . THR A 1 109 ? 2.249 -1.051 18.009 1.00 96.81 109 THR A N 1
ATOM 784 C CA . THR A 1 109 ? 3.109 -1.892 18.844 1.00 96.81 109 THR A CA 1
ATOM 785 C C . THR A 1 109 ? 2.454 -2.066 20.216 1.00 96.81 109 THR A C 1
ATOM 787 O O . THR A 1 109 ? 1.658 -1.210 20.614 1.00 96.81 109 THR A O 1
ATOM 790 N N . PRO A 1 110 ? 2.805 -3.110 20.993 1.00 96.88 110 PRO A N 1
ATOM 791 C CA . PRO A 1 110 ? 2.302 -3.260 22.358 1.00 96.88 110 PRO A CA 1
ATOM 792 C C . PRO A 1 110 ? 2.563 -2.029 23.236 1.00 96.88 110 PRO A C 1
ATOM 794 O O . PRO A 1 110 ? 1.719 -1.656 24.044 1.00 96.88 110 PRO A O 1
ATOM 797 N N . GLN A 1 111 ? 3.710 -1.368 23.047 1.00 96.31 111 GLN A N 1
ATOM 798 C CA . GLN A 1 111 ? 4.053 -0.152 23.781 1.00 96.31 111 GLN A CA 1
ATOM 799 C C . GLN A 1 111 ? 3.129 1.016 23.421 1.00 96.31 111 GLN A C 1
ATOM 801 O O . GLN A 1 111 ? 2.548 1.623 24.315 1.00 96.31 111 GLN A O 1
ATOM 806 N N . LEU A 1 112 ? 2.923 1.272 22.125 1.00 93.88 112 LEU A N 1
ATOM 807 C CA . LEU A 1 112 ? 2.013 2.324 21.669 1.00 93.88 112 LEU A CA 1
ATOM 808 C C . LEU A 1 112 ? 0.565 2.053 22.110 1.00 93.88 112 LEU A C 1
ATOM 810 O O . LEU A 1 112 ? -0.148 2.970 22.506 1.00 93.88 112 LEU A O 1
ATOM 814 N N . ALA A 1 113 ? 0.133 0.788 22.085 1.00 95.19 113 ALA A N 1
ATOM 815 C CA . ALA A 1 113 ? -1.186 0.395 22.574 1.00 95.19 113 ALA A CA 1
ATOM 816 C C . ALA A 1 113 ? -1.369 0.749 24.059 1.00 95.19 113 ALA A C 1
ATOM 818 O O . ALA A 1 113 ? -2.393 1.328 24.420 1.00 95.19 113 ALA A O 1
ATOM 819 N N . ARG A 1 114 ? -0.373 0.458 24.912 1.00 95.25 114 ARG A N 1
ATOM 820 C CA . ARG A 1 114 ? -0.399 0.835 26.337 1.00 95.25 114 ARG A CA 1
ATOM 821 C C . ARG A 1 114 ? -0.501 2.339 26.540 1.00 95.25 114 ARG A C 1
ATOM 823 O O . ARG A 1 114 ? -1.316 2.780 27.343 1.00 95.25 114 ARG A O 1
ATOM 830 N N . GLU A 1 115 ? 0.293 3.114 25.809 1.00 93.31 115 GLU A N 1
ATOM 831 C CA . GLU A 1 115 ? 0.299 4.580 25.900 1.00 93.31 115 GLU A CA 1
ATOM 832 C C . GLU A 1 115 ? -1.064 5.182 25.523 1.00 93.31 115 GLU A C 1
ATOM 834 O O . GLU A 1 115 ? -1.618 5.994 26.269 1.00 93.31 115 GLU A O 1
ATOM 839 N N . ILE A 1 116 ? -1.652 4.729 24.410 1.00 91.75 116 ILE A N 1
ATOM 840 C CA . ILE A 1 116 ? -2.989 5.160 23.974 1.00 91.75 116 ILE A CA 1
ATOM 841 C C . ILE A 1 116 ? -4.049 4.766 25.010 1.00 91.75 116 ILE A C 1
ATOM 843 O O . ILE A 1 116 ? -4.843 5.609 25.431 1.00 91.75 116 ILE A O 1
ATOM 847 N N . ASN A 1 117 ? -4.025 3.515 25.481 1.00 92.81 117 ASN A N 1
ATOM 848 C CA . ASN A 1 117 ? -4.969 3.025 26.485 1.00 92.81 117 ASN A CA 1
ATOM 849 C C . ASN A 1 117 ? -4.853 3.776 27.824 1.00 92.81 117 ASN A C 1
ATOM 851 O O . ASN A 1 117 ? -5.846 3.920 28.536 1.00 92.81 117 ASN A O 1
ATOM 855 N N . ALA A 1 118 ? -3.665 4.247 28.200 1.00 92.94 118 ALA A N 1
ATOM 856 C CA . ALA A 1 118 ? -3.481 5.022 29.426 1.00 92.94 118 ALA A CA 1
ATOM 857 C C . ALA A 1 118 ? -4.045 6.450 29.313 1.00 92.94 118 ALA A C 1
ATOM 859 O O . ALA A 1 118 ? -4.403 7.045 30.327 1.00 92.94 118 ALA A O 1
ATOM 860 N N . THR A 1 119 ? -4.140 6.988 28.093 1.00 89.81 119 THR A N 1
ATOM 861 C CA . THR A 1 119 ? -4.472 8.400 27.847 1.00 89.81 119 THR A CA 1
ATOM 862 C C . THR A 1 119 ? -5.960 8.626 27.570 1.00 89.81 119 THR A C 1
ATOM 864 O O . THR A 1 119 ? -6.498 9.674 27.917 1.00 89.81 119 THR A O 1
ATOM 867 N N . THR A 1 120 ? -6.653 7.659 26.961 1.00 85.75 120 THR A N 1
ATOM 868 C CA . THR A 1 120 ? -8.079 7.793 26.623 1.00 85.75 120 THR A CA 1
ATOM 869 C C . THR A 1 120 ? -8.855 6.490 26.819 1.00 85.75 120 THR A C 1
ATOM 871 O O . THR A 1 120 ? -8.339 5.388 26.633 1.00 85.75 120 THR A O 1
ATOM 874 N N . SER A 1 121 ? -10.130 6.613 27.193 1.00 83.00 121 SER A N 1
ATOM 875 C CA . SER A 1 121 ? -11.085 5.500 27.251 1.00 83.00 121 SER A CA 1
ATOM 876 C C . SER A 1 121 ? -11.837 5.281 25.934 1.00 83.00 121 SER A C 1
ATOM 878 O O . SER A 1 121 ? -12.432 4.219 25.756 1.00 83.00 121 SER A O 1
ATOM 880 N N . GLU A 1 122 ? -11.790 6.241 25.006 1.00 83.62 122 GLU A N 1
ATOM 881 C CA . GLU A 1 122 ? -12.493 6.179 23.716 1.00 83.62 122 GLU A CA 1
ATOM 882 C C . GLU A 1 122 ? -11.820 5.213 22.731 1.00 83.62 122 GLU A C 1
ATOM 884 O O . GLU A 1 122 ? -12.468 4.651 21.848 1.00 83.62 122 GLU A O 1
ATOM 889 N N . CYS A 1 123 ? -10.516 4.993 22.911 1.00 88.06 123 CYS A N 1
ATOM 890 C CA . CYS A 1 123 ? -9.679 4.160 22.062 1.00 88.06 123 CYS A CA 1
ATOM 891 C C . CYS A 1 123 ? -9.076 3.025 22.892 1.00 88.06 123 CYS A C 1
ATOM 893 O O . CYS A 1 123 ? -8.065 3.207 23.567 1.00 88.06 123 CYS A O 1
ATOM 895 N N . ARG A 1 124 ? -9.706 1.845 22.865 1.00 90.38 124 ARG A N 1
ATOM 896 C CA . ARG A 1 124 ? -9.164 0.636 23.501 1.00 90.38 124 ARG A CA 1
ATOM 897 C C . ARG A 1 124 ? -8.512 -0.253 22.459 1.00 90.38 124 ARG A C 1
ATOM 899 O O . ARG A 1 124 ? -9.197 -0.867 21.641 1.00 90.38 124 ARG A O 1
ATOM 906 N N . LEU A 1 125 ? -7.185 -0.306 22.506 1.00 93.25 125 LEU A N 1
ATOM 907 C CA . LEU A 1 125 ? -6.364 -1.073 21.588 1.00 93.25 125 LEU A CA 1
ATOM 908 C C . LEU A 1 125 ? -5.742 -2.291 22.287 1.00 93.25 125 LEU A C 1
ATOM 910 O O . LEU A 1 125 ? -5.267 -2.199 23.414 1.00 93.25 125 LEU A O 1
ATOM 914 N N . PRO A 1 126 ? -5.705 -3.447 21.624 1.00 92.69 126 PRO A N 1
ATOM 915 C CA . PRO A 1 126 ? -5.024 -4.635 22.123 1.00 92.69 126 PRO A CA 1
ATOM 916 C C . PRO A 1 126 ? -3.503 -4.435 22.097 1.00 92.69 126 PRO A C 1
ATOM 918 O O . PRO A 1 126 ? -2.966 -3.904 21.127 1.00 92.69 126 PRO A O 1
ATOM 921 N N . GLU A 1 127 ? -2.794 -4.922 23.118 1.00 94.69 127 GLU A N 1
ATOM 922 C CA . GLU A 1 127 ? -1.327 -4.839 23.221 1.00 94.69 127 GLU A CA 1
ATOM 923 C C . GLU A 1 127 ? -0.611 -5.845 22.300 1.00 94.69 127 GLU A C 1
ATOM 925 O O . GLU A 1 127 ? 0.101 -6.747 22.736 1.00 94.69 127 GLU A O 1
ATOM 930 N N . VAL A 1 128 ? -0.822 -5.706 20.993 1.00 94.25 128 VAL A N 1
ATOM 931 C CA . VAL A 1 128 ? -0.260 -6.569 19.946 1.00 94.25 128 VAL A CA 1
ATOM 932 C C . VAL A 1 128 ? 0.423 -5.733 18.867 1.00 94.25 128 VAL A C 1
ATOM 934 O O . VAL A 1 128 ? 0.226 -4.523 18.780 1.00 94.25 128 VAL A O 1
ATOM 937 N N . ASN A 1 129 ? 1.199 -6.390 18.006 1.00 95.62 129 ASN A N 1
ATOM 938 C CA . ASN A 1 129 ? 1.654 -5.772 16.763 1.00 95.62 129 ASN A CA 1
ATOM 939 C C . ASN A 1 129 ? 0.528 -5.798 15.719 1.00 95.62 129 ASN A C 1
ATOM 941 O O . ASN A 1 129 ? -0.120 -6.834 15.548 1.00 95.62 129 ASN A O 1
ATOM 945 N N . GLY A 1 130 ? 0.303 -4.695 15.004 1.00 95.88 130 GLY A N 1
ATOM 946 C CA . GLY A 1 130 ? -0.727 -4.634 13.965 1.00 95.88 130 GLY A CA 1
ATOM 947 C C . GLY A 1 130 ? -0.821 -3.287 13.256 1.00 95.88 130 GLY A C 1
ATOM 948 O O . GLY A 1 130 ? 0.130 -2.507 13.251 1.00 95.88 130 GLY A O 1
ATOM 949 N N . VAL A 1 131 ? -1.976 -3.015 12.646 1.00 97.50 131 VAL A N 1
ATOM 950 C CA . VAL A 1 131 ? -2.221 -1.793 11.867 1.00 97.50 131 VAL A CA 1
ATOM 951 C C . VAL A 1 131 ? -3.441 -1.078 12.415 1.00 97.50 131 VAL A C 1
ATOM 953 O O . VAL A 1 131 ? -4.546 -1.609 12.336 1.00 97.50 131 VAL A O 1
ATOM 956 N N . VAL A 1 132 ? -3.248 0.114 12.971 1.00 97.00 132 VAL A N 1
ATOM 957 C CA . VAL A 1 132 ? -4.335 0.919 13.536 1.00 97.00 132 VAL A CA 1
ATOM 958 C C . VAL A 1 132 ? -4.675 2.080 12.613 1.00 97.00 132 VAL A C 1
ATOM 960 O O . VAL A 1 132 ? -3.791 2.711 12.028 1.00 97.00 132 VAL A O 1
ATOM 963 N N . VAL A 1 133 ? -5.966 2.361 12.481 1.00 97.56 133 VAL A N 1
ATOM 964 C CA . VAL A 1 133 ? -6.465 3.549 11.791 1.00 97.56 133 VAL A CA 1
ATOM 965 C C . VAL A 1 133 ? -6.362 4.737 12.737 1.00 97.56 133 VAL A C 1
ATOM 967 O O . VAL A 1 133 ? -6.957 4.728 13.814 1.00 97.56 133 VAL A O 1
ATOM 970 N N . VAL A 1 134 ? -5.638 5.772 12.325 1.00 95.50 134 VAL A N 1
ATOM 971 C CA . VAL A 1 134 ? -5.495 7.013 13.107 1.00 95.50 134 VAL A CA 1
ATOM 972 C C . VAL A 1 134 ? -6.372 8.138 12.571 1.00 95.50 134 VAL A C 1
ATOM 974 O O . VAL A 1 134 ? -6.777 9.015 13.324 1.00 95.50 134 VAL A O 1
ATOM 977 N N . GLU A 1 135 ? -6.719 8.096 11.284 1.00 96.25 135 GLU A N 1
ATOM 978 C CA . GLU A 1 135 ? -7.577 9.095 10.652 1.00 96.25 135 GLU A CA 1
ATOM 979 C C . GLU A 1 135 ? -8.412 8.451 9.544 1.00 96.25 135 GLU A C 1
ATOM 981 O O . GLU A 1 135 ? -7.929 7.583 8.811 1.00 96.25 135 GLU A O 1
ATOM 986 N N . VAL A 1 136 ? -9.652 8.912 9.398 1.00 98.00 136 VAL A N 1
ATOM 987 C CA . VAL A 1 136 ? -10.529 8.577 8.275 1.00 98.00 136 VAL A CA 1
ATOM 988 C C . VAL A 1 136 ? -10.963 9.885 7.632 1.00 98.00 136 VAL A C 1
ATOM 990 O O . VAL A 1 136 ? -11.580 10.723 8.283 1.00 98.00 136 VAL A O 1
ATOM 993 N N . MET A 1 137 ? -10.624 10.069 6.359 1.00 97.12 137 MET A N 1
ATOM 994 C CA . MET A 1 137 ? -10.912 11.306 5.638 1.00 97.12 137 MET A CA 1
ATOM 995 C C . MET A 1 137 ? -12.422 11.456 5.433 1.00 97.12 137 MET A C 1
ATOM 997 O O . MET A 1 137 ? -13.100 10.512 5.014 1.00 97.12 137 MET A O 1
ATOM 1001 N N . ASN A 1 138 ? -12.956 12.650 5.679 1.00 96.00 138 ASN A N 1
ATOM 1002 C CA . ASN A 1 138 ? -14.378 12.929 5.482 1.00 96.00 138 ASN A CA 1
ATOM 1003 C C . ASN A 1 138 ? -14.799 12.713 4.021 1.00 96.00 138 ASN A C 1
ATOM 1005 O O . ASN A 1 138 ? -14.078 13.059 3.089 1.00 96.00 138 ASN A O 1
ATOM 1009 N N . GLY A 1 139 ? -15.975 12.112 3.818 1.00 95.50 139 GLY A N 1
ATOM 1010 C CA . GLY A 1 139 ? -16.513 11.817 2.483 1.00 95.50 139 GLY A CA 1
ATOM 1011 C C . GLY A 1 139 ? -15.817 10.674 1.727 1.00 95.50 139 GLY A C 1
ATOM 1012 O O . GLY A 1 139 ? -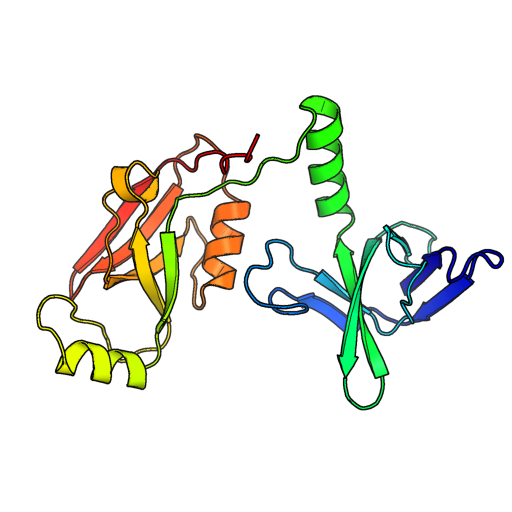16.281 10.298 0.647 1.00 95.50 139 GLY A O 1
ATOM 1013 N N . SER A 1 140 ? -14.752 10.092 2.288 1.00 97.50 140 SER A N 1
ATOM 1014 C CA . SER A 1 140 ? -14.002 8.991 1.678 1.00 97.50 140 SER A CA 1
ATOM 1015 C C . SER A 1 140 ? -14.792 7.675 1.613 1.00 97.50 140 SER A C 1
ATOM 1017 O O . SER A 1 140 ? -15.781 7.499 2.336 1.00 97.50 140 SER A O 1
ATOM 1019 N N . PRO A 1 141 ? -14.352 6.705 0.787 1.00 98.12 141 PRO A N 1
ATOM 1020 C CA . PRO A 1 141 ? -14.902 5.354 0.813 1.00 98.12 141 PRO A CA 1
ATOM 1021 C C . PRO A 1 141 ? -14.891 4.696 2.194 1.00 98.12 141 PRO A C 1
ATOM 1023 O O . PRO A 1 141 ? -15.881 4.073 2.567 1.00 98.12 141 PRO A O 1
ATOM 1026 N N . ALA A 1 142 ? -13.816 4.857 2.968 1.00 98.25 142 ALA A N 1
ATOM 1027 C CA . ALA A 1 142 ? -13.710 4.287 4.306 1.00 98.25 142 ALA A CA 1
ATOM 1028 C C . ALA A 1 142 ? -14.710 4.921 5.280 1.00 98.25 142 ALA A C 1
ATOM 1030 O O . ALA A 1 142 ? -15.354 4.197 6.039 1.00 98.25 142 ALA A O 1
ATOM 1031 N N . ALA A 1 143 ? -14.911 6.244 5.206 1.00 98.19 143 ALA A N 1
ATOM 1032 C CA . ALA A 1 143 ? -15.937 6.927 5.994 1.00 98.19 143 ALA A CA 1
ATOM 1033 C C . ALA A 1 143 ? -17.341 6.397 5.664 1.00 98.19 143 ALA A C 1
ATOM 1035 O O . ALA A 1 143 ? -18.107 6.057 6.565 1.00 98.19 143 ALA A O 1
ATOM 1036 N N . LYS A 1 144 ? -17.663 6.257 4.369 1.00 97.94 144 LYS A N 1
ATOM 1037 C CA . LYS A 1 144 ? -18.943 5.691 3.902 1.00 97.94 144 LYS A CA 1
ATOM 1038 C C . LYS A 1 144 ? -19.118 4.223 4.306 1.00 97.94 144 LYS A C 1
ATOM 1040 O O . LYS A 1 144 ? -20.230 3.810 4.610 1.00 97.94 144 LYS A O 1
ATOM 1045 N N . GLY A 1 145 ? -18.025 3.460 4.343 1.00 97.44 145 GLY A N 1
ATOM 1046 C CA . GLY A 1 145 ? -17.982 2.074 4.816 1.00 97.44 145 GLY A CA 1
ATOM 1047 C C . GLY A 1 145 ? -18.024 1.922 6.340 1.00 97.44 145 GLY A C 1
ATOM 1048 O O . GLY A 1 145 ? -17.991 0.800 6.842 1.00 97.44 145 GLY A O 1
ATOM 1049 N N . GLY A 1 146 ? -18.086 3.024 7.096 1.00 97.81 146 GLY A N 1
ATOM 1050 C CA . GLY A 1 146 ? -18.207 3.006 8.555 1.00 97.81 146 GLY A CA 1
ATOM 1051 C C . GLY A 1 146 ? -16.918 2.655 9.301 1.00 97.81 146 GLY A C 1
ATOM 1052 O O . GLY A 1 146 ? -16.978 2.286 10.481 1.00 97.81 146 GLY A O 1
ATOM 1053 N N . LEU A 1 147 ? -15.769 2.758 8.631 1.00 98.12 147 LEU A N 1
ATOM 1054 C CA . LEU A 1 147 ? -14.451 2.604 9.235 1.00 98.12 147 LEU A CA 1
ATOM 1055 C C . LEU A 1 147 ? -14.139 3.840 10.085 1.00 98.12 147 LEU A C 1
ATOM 1057 O O . LEU A 1 147 ? -14.550 4.954 9.751 1.00 98.12 147 LEU A O 1
ATOM 1061 N N . LYS A 1 148 ? -13.483 3.640 11.226 1.00 97.00 148 LYS A N 1
ATOM 1062 C CA . LYS A 1 148 ? -13.284 4.678 12.244 1.00 97.00 148 LYS A CA 1
ATOM 1063 C C . LYS A 1 148 ? -11.838 4.699 12.736 1.00 97.00 148 LYS A C 1
ATOM 1065 O O . LYS A 1 148 ? -11.161 3.672 12.669 1.00 97.00 148 LYS A O 1
ATOM 1070 N N . PRO A 1 149 ? -11.367 5.836 13.281 1.00 95.94 149 PRO A N 1
ATOM 1071 C CA . PRO A 1 149 ? -10.168 5.837 14.108 1.00 95.94 149 PRO A CA 1
ATOM 1072 C C . PRO A 1 149 ? -10.267 4.770 15.208 1.00 95.94 149 PRO A C 1
ATOM 1074 O O . PRO A 1 149 ? -11.365 4.463 15.676 1.00 95.94 149 PRO A O 1
ATOM 1077 N N . CYS A 1 150 ? -9.123 4.208 15.598 1.00 95.25 150 CYS A N 1
ATOM 1078 C CA . CYS A 1 150 ? -8.990 3.100 16.554 1.00 95.25 150 CYS A CA 1
ATOM 1079 C C . CYS A 1 150 ? -9.462 1.724 16.065 1.00 95.25 150 CYS A C 1
ATOM 1081 O O . CYS A 1 150 ? -9.358 0.749 16.812 1.00 95.25 150 CYS A O 1
ATOM 1083 N N . ASP A 1 151 ? -9.913 1.601 14.816 1.00 97.56 151 ASP A N 1
ATOM 1084 C CA . ASP A 1 151 ? -10.066 0.290 14.193 1.00 97.56 151 ASP A CA 1
ATOM 1085 C C . ASP A 1 151 ? -8.684 -0.338 13.955 1.00 97.56 151 ASP A C 1
ATOM 1087 O O . ASP A 1 151 ? -7.798 0.271 13.348 1.00 97.56 151 ASP A O 1
ATOM 1091 N N . LEU A 1 152 ? -8.502 -1.575 14.417 1.00 97.56 152 LEU A N 1
ATOM 1092 C CA . LEU A 1 152 ? -7.350 -2.406 14.078 1.00 97.56 152 LEU A CA 1
ATOM 1093 C C . LEU A 1 152 ? -7.676 -3.213 12.820 1.00 97.56 152 LEU A C 1
ATOM 1095 O O . LEU A 1 152 ? -8.559 -4.068 12.862 1.00 97.56 152 LEU A O 1
ATOM 1099 N N . ILE A 1 153 ? -6.965 -2.983 11.720 1.00 98.44 153 ILE A N 1
ATOM 1100 C CA . ILE A 1 153 ? -7.173 -3.725 10.472 1.00 98.44 153 ILE A CA 1
ATOM 1101 C C . ILE A 1 153 ? -6.512 -5.104 10.585 1.00 98.44 153 ILE A C 1
ATOM 1103 O O . ILE A 1 153 ? -5.310 -5.207 10.821 1.00 98.44 153 ILE A O 1
ATOM 1107 N N . GLU A 1 154 ? -7.306 -6.161 10.405 1.00 97.81 154 GLU A N 1
ATOM 1108 C CA . GLU A 1 154 ? -6.846 -7.556 10.390 1.00 97.81 154 GLU A CA 1
ATOM 1109 C C . GLU A 1 154 ? -6.639 -8.063 8.948 1.00 97.81 154 GLU A C 1
ATOM 1111 O O . GLU A 1 154 ? -5.65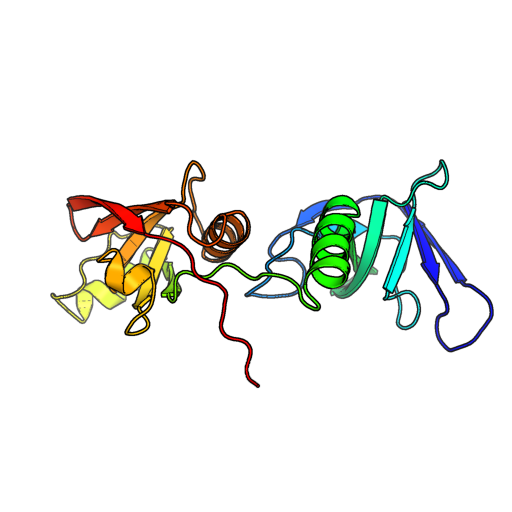7 -8.754 8.668 1.00 97.81 154 GLU A O 1
ATOM 1116 N N . SER A 1 155 ? -7.534 -7.708 8.016 1.00 98.44 155 SER A N 1
ATOM 1117 C CA . SER A 1 155 ? -7.409 -8.068 6.595 1.00 98.44 155 SER A CA 1
ATOM 1118 C C . SER A 1 155 ? -8.084 -7.065 5.658 1.00 98.44 155 SER A C 1
ATOM 1120 O O . SER A 1 155 ? -8.994 -6.333 6.051 1.00 98.44 155 SER A O 1
ATOM 1122 N N . VAL A 1 156 ? -7.639 -7.057 4.402 1.00 98.38 156 VAL A N 1
ATOM 1123 C CA . VAL A 1 156 ? -8.198 -6.267 3.297 1.00 98.38 156 VAL A CA 1
ATOM 1124 C C . VAL A 1 156 ? -8.398 -7.205 2.110 1.00 98.38 156 VAL A C 1
ATOM 1126 O O . VAL A 1 156 ? -7.433 -7.782 1.607 1.00 98.38 156 VAL A O 1
ATOM 1129 N N . GLY A 1 157 ? -9.651 -7.404 1.700 1.00 96.75 157 GLY A N 1
ATOM 1130 C CA . GLY A 1 157 ? -10.026 -8.519 0.834 1.00 96.75 157 GLY A CA 1
ATOM 1131 C C . GLY A 1 157 ? -9.588 -9.849 1.456 1.00 96.75 157 GLY A C 1
ATOM 1132 O O . GLY A 1 157 ? -9.769 -10.074 2.656 1.00 96.75 157 GLY A O 1
ATOM 1133 N N . ASP A 1 158 ? -8.932 -10.682 0.652 1.00 94.94 158 ASP A N 1
ATOM 1134 C CA . ASP A 1 158 ? -8.393 -11.981 1.075 1.00 94.94 158 ASP A CA 1
ATOM 1135 C C . ASP A 1 158 ? -6.996 -11.886 1.721 1.00 94.94 158 ASP A C 1
ATOM 1137 O O . ASP A 1 158 ? -6.429 -12.885 2.169 1.00 94.94 158 ASP A O 1
ATOM 1141 N N . THR A 1 159 ? -6.422 -10.681 1.806 1.00 95.12 159 THR A N 1
ATOM 1142 C CA . THR A 1 159 ? -5.056 -10.473 2.298 1.00 95.12 159 THR A CA 1
ATOM 1143 C C . THR A 1 159 ? -5.054 -10.133 3.785 1.00 95.12 159 THR A C 1
ATOM 1145 O O . THR A 1 159 ? -5.532 -9.076 4.198 1.00 95.12 159 THR A O 1
ATOM 1148 N N . THR A 1 160 ? -4.460 -11.002 4.607 1.00 97.25 160 THR A N 1
ATOM 1149 C CA . THR A 1 160 ? -4.153 -10.684 6.015 1.00 97.25 160 THR A CA 1
ATOM 1150 C C . THR A 1 160 ? -3.010 -9.674 6.079 1.00 97.25 160 THR A C 1
ATOM 1152 O O . THR A 1 160 ? -1.977 -9.867 5.437 1.00 97.25 160 THR A O 1
ATOM 1155 N N . VAL A 1 161 ? -3.167 -8.624 6.883 1.00 95.81 161 VAL A N 1
ATOM 1156 C CA . VAL A 1 161 ? -2.213 -7.508 6.956 1.00 95.81 161 VAL A CA 1
ATOM 1157 C C . VAL A 1 161 ? -1.584 -7.394 8.342 1.00 95.81 161 VAL A C 1
ATOM 1159 O O . VAL A 1 161 ? -2.209 -7.667 9.363 1.00 95.81 161 VAL A O 1
ATOM 1162 N N . LYS A 1 162 ? -0.313 -6.994 8.379 1.00 93.06 162 LYS A N 1
ATOM 1163 C CA . LYS A 1 162 ? 0.492 -6.855 9.604 1.00 93.06 162 LYS A CA 1
ATOM 1164 C C . LYS A 1 162 ? 1.161 -5.489 9.731 1.00 93.06 162 LYS A C 1
ATOM 1166 O O . LYS A 1 162 ? 1.654 -5.160 10.803 1.00 93.06 162 LYS A O 1
ATO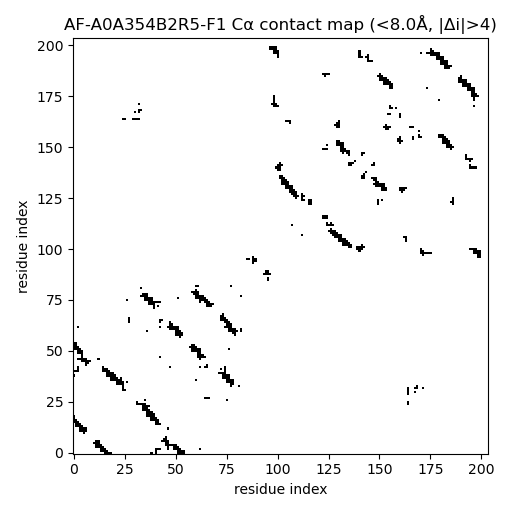M 1171 N N . ASN A 1 163 ? 1.218 -4.716 8.649 1.00 92.19 163 ASN A N 1
ATOM 1172 C CA . ASN A 1 163 ? 1.797 -3.375 8.620 1.00 92.19 163 ASN A CA 1
ATOM 1173 C C . ASN A 1 163 ? 1.044 -2.471 7.617 1.00 92.19 163 ASN A C 1
ATOM 1175 O O . ASN A 1 163 ? 0.356 -2.991 6.731 1.00 92.19 163 ASN A O 1
ATOM 1179 N N . PRO A 1 164 ? 1.172 -1.134 7.731 1.00 92.38 164 PRO A N 1
ATOM 1180 C CA . PRO A 1 164 ? 0.524 -0.187 6.822 1.00 92.38 164 PRO A CA 1
ATOM 1181 C C . PRO A 1 164 ? 0.817 -0.426 5.334 1.00 92.38 164 PRO A C 1
ATOM 1183 O O . PRO A 1 164 ? -0.099 -0.324 4.522 1.00 92.38 164 PRO A O 1
ATOM 1186 N N . SER A 1 165 ? 2.047 -0.805 4.965 1.00 87.75 165 SER A N 1
ATOM 1187 C CA . SER A 1 165 ? 2.414 -1.062 3.562 1.00 87.75 165 SER A CA 1
ATOM 1188 C C . SER A 1 165 ? 1.616 -2.217 2.951 1.00 87.75 165 SER A C 1
ATOM 1190 O O . SER A 1 165 ? 1.253 -2.165 1.780 1.00 87.75 165 SER A O 1
ATOM 1192 N N . GLN A 1 166 ? 1.297 -3.252 3.734 1.00 90.94 166 GLN A N 1
ATOM 1193 C CA . GLN A 1 166 ? 0.453 -4.360 3.275 1.00 90.94 166 GLN A CA 1
ATOM 1194 C C . GLN A 1 166 ? -1.005 -3.936 3.074 1.00 90.94 166 GLN A C 1
ATOM 1196 O O . GLN A 1 166 ? -1.635 -4.398 2.128 1.00 90.94 166 GLN A O 1
ATOM 1201 N N . VAL A 1 167 ? -1.530 -3.040 3.918 1.00 94.81 167 VAL A N 1
ATOM 1202 C CA . VAL A 1 167 ? -2.858 -2.443 3.696 1.00 94.81 167 VAL A CA 1
ATOM 1203 C C . VAL A 1 167 ? -2.859 -1.611 2.421 1.00 94.81 167 VAL A C 1
ATOM 1205 O O . VAL A 1 167 ? -3.748 -1.783 1.593 1.00 94.81 167 VAL A O 1
ATOM 1208 N N . GLN A 1 168 ? -1.852 -0.754 2.242 1.00 91.31 168 GLN A N 1
ATOM 1209 C CA . GLN A 1 168 ? -1.713 0.079 1.049 1.00 91.31 168 GLN A CA 1
ATOM 1210 C C . GLN A 1 168 ? -1.671 -0.778 -0.222 1.00 91.31 168 GLN A C 1
ATOM 1212 O O . GLN A 1 168 ? -2.470 -0.554 -1.126 1.00 91.31 168 GLN A O 1
ATOM 1217 N N . LEU A 1 169 ? -0.829 -1.817 -0.250 1.00 88.19 169 LEU A N 1
ATOM 1218 C CA . LEU A 1 169 ? -0.721 -2.727 -1.391 1.00 88.19 169 LEU A CA 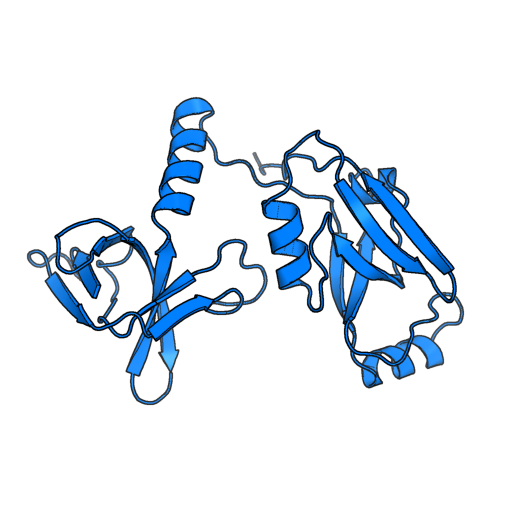1
ATOM 1219 C C . LEU A 1 169 ? -2.036 -3.468 -1.678 1.00 88.19 169 LEU A C 1
ATOM 1221 O O . LEU A 1 169 ? -2.426 -3.592 -2.835 1.00 88.19 169 LEU A O 1
ATOM 1225 N N . ALA A 1 170 ? -2.733 -3.943 -0.641 1.00 93.31 170 ALA A N 1
ATOM 1226 C CA . ALA A 1 170 ? -4.017 -4.618 -0.811 1.00 93.31 170 ALA A CA 1
ATOM 1227 C C . ALA A 1 170 ? -5.101 -3.674 -1.364 1.00 93.31 170 ALA A C 1
ATOM 1229 O O . ALA A 1 170 ? -5.936 -4.096 -2.161 1.00 93.31 170 ALA A O 1
ATOM 1230 N N . VAL A 1 171 ? -5.074 -2.392 -0.985 1.00 94.69 171 VAL A N 1
ATOM 1231 C CA . VAL A 1 171 ? -5.958 -1.366 -1.559 1.00 94.69 171 VAL A CA 1
ATOM 1232 C C . VAL A 1 171 ? -5.571 -1.049 -3.004 1.00 94.69 171 VAL A C 1
ATOM 1234 O O . VAL A 1 171 ? -6.461 -0.973 -3.843 1.00 94.69 171 VAL A O 1
ATOM 1237 N N . ASP A 1 172 ? -4.280 -0.918 -3.322 1.00 88.94 172 ASP A N 1
ATOM 1238 C CA . ASP A 1 172 ? -3.803 -0.649 -4.690 1.00 88.94 172 ASP A CA 1
ATOM 1239 C C . ASP A 1 172 ? -4.137 -1.790 -5.669 1.00 88.94 172 ASP A C 1
ATOM 1241 O O . ASP A 1 172 ? -4.329 -1.553 -6.860 1.00 88.94 172 ASP A O 1
ATOM 1245 N N . GLN A 1 173 ? -4.239 -3.027 -5.173 1.00 88.62 173 GLN A N 1
ATOM 1246 C CA . GLN A 1 173 ? -4.671 -4.196 -5.950 1.00 88.62 173 GLN A CA 1
ATOM 1247 C C . GLN A 1 173 ? -6.196 -4.305 -6.095 1.00 88.62 173 GLN A C 1
ATOM 1249 O O . GLN A 1 173 ? -6.687 -5.075 -6.927 1.00 88.62 173 GLN A O 1
ATOM 1254 N N . ALA A 1 174 ? -6.962 -3.560 -5.295 1.00 92.56 174 ALA A N 1
ATOM 1255 C CA . ALA A 1 174 ? -8.410 -3.530 -5.404 1.00 92.56 174 ALA A CA 1
ATOM 1256 C C . ALA A 1 174 ? -8.849 -2.729 -6.638 1.00 92.56 174 ALA A C 1
ATOM 1258 O O . ALA A 1 174 ? -8.152 -1.844 -7.130 1.00 92.56 174 ALA A O 1
ATOM 1259 N N . ARG A 1 175 ? -10.047 -3.017 -7.149 1.00 91.19 175 ARG A N 1
ATOM 1260 C CA . ARG A 1 175 ? -10.588 -2.301 -8.310 1.00 91.19 175 ARG A CA 1
ATOM 1261 C C . ARG A 1 175 ? -11.455 -1.132 -7.862 1.00 91.19 175 ARG A C 1
ATOM 1263 O O . ARG A 1 175 ? -12.345 -1.298 -7.028 1.00 91.19 175 ARG A O 1
ATOM 1270 N N . VAL A 1 176 ? -11.239 0.034 -8.470 1.00 93.25 176 VAL A N 1
ATOM 1271 C CA . VAL A 1 176 ? -12.096 1.212 -8.272 1.00 93.25 176 VAL A CA 1
ATOM 1272 C C . VAL A 1 176 ? -13.558 0.849 -8.552 1.00 93.25 176 VAL A C 1
ATOM 1274 O O . VAL A 1 176 ? -13.873 0.188 -9.542 1.00 93.25 176 VAL A O 1
ATOM 1277 N N . GLY A 1 177 ? -14.452 1.263 -7.655 1.00 93.75 177 GLY A N 1
ATOM 1278 C CA . GLY A 1 177 ? -15.896 1.046 -7.749 1.00 93.75 177 GLY A CA 1
ATOM 1279 C C . GLY A 1 177 ? -16.376 -0.367 -7.400 1.00 93.75 177 GLY A C 1
ATOM 1280 O O . GLY A 1 177 ? -17.580 -0.543 -7.189 1.00 93.75 177 GLY A O 1
ATOM 1281 N N . GLN A 1 178 ? -15.478 -1.353 -7.297 1.00 96.12 178 GLN A N 1
ATOM 1282 C CA . GLN A 1 178 ? -15.822 -2.689 -6.813 1.00 96.12 178 GLN A CA 1
ATOM 1283 C C . GLN A 1 178 ? -15.860 -2.734 -5.289 1.00 96.12 178 GLN A C 1
ATOM 1285 O O . GLN A 1 178 ? -15.263 -1.910 -4.604 1.00 96.12 178 GLN A O 1
ATOM 1290 N N . GLU A 1 179 ? -16.611 -3.692 -4.761 1.00 97.31 179 GLU A N 1
ATOM 1291 C CA . GLU A 1 179 ? -16.695 -3.909 -3.326 1.00 97.31 179 GLU A CA 1
ATOM 1292 C C . GLU A 1 179 ? -15.377 -4.481 -2.780 1.00 97.31 179 GLU A C 1
ATOM 1294 O O . GLU A 1 179 ? -14.842 -5.453 -3.307 1.00 97.31 179 GLU A O 1
ATOM 1299 N N . LEU A 1 180 ? -14.866 -3.861 -1.718 1.00 98.19 180 LEU A N 1
ATOM 1300 C CA . LEU A 1 180 ? -13.700 -4.276 -0.953 1.00 98.19 180 LEU A CA 1
ATOM 1301 C C . LEU A 1 180 ? -14.117 -4.451 0.507 1.00 98.19 180 LEU A C 1
ATOM 1303 O O . LEU A 1 180 ? -14.537 -3.496 1.165 1.00 98.19 180 LEU A O 1
ATOM 1307 N N . VAL A 1 181 ? -13.963 -5.670 1.018 1.00 98.56 181 VAL A N 1
ATOM 1308 C CA . VAL A 1 181 ? -14.237 -5.988 2.421 1.00 98.56 181 VAL A CA 1
ATOM 1309 C C . VAL A 1 181 ? -12.974 -5.768 3.247 1.00 98.56 181 VAL A C 1
ATOM 1311 O O . VAL A 1 181 ? -11.917 -6.315 2.942 1.00 98.56 181 VAL A O 1
ATOM 1314 N N . VAL A 1 182 ? -13.083 -4.991 4.319 1.00 98.69 182 VAL A N 1
ATOM 1315 C CA . VAL A 1 182 ? -12.015 -4.754 5.293 1.00 98.69 182 VAL A CA 1
ATOM 1316 C C . VAL A 1 182 ? -12.443 -5.343 6.628 1.00 98.69 182 VAL A C 1
ATOM 1318 O O . VAL A 1 182 ? -13.451 -4.933 7.208 1.00 98.69 182 VAL A O 1
ATOM 1321 N N . LYS A 1 183 ? -11.679 -6.313 7.130 1.00 98.62 183 LYS A N 1
ATOM 1322 C CA . LYS A 1 183 ? -11.916 -6.904 8.444 1.00 98.62 183 LYS A CA 1
ATOM 1323 C C . LYS A 1 183 ? -11.183 -6.098 9.497 1.00 98.62 183 LYS A C 1
ATOM 1325 O O . LYS A 1 183 ? -9.963 -5.935 9.422 1.00 98.62 183 LYS A O 1
ATOM 1330 N N . VAL A 1 184 ? -11.924 -5.626 10.490 1.00 98.31 184 VAL A N 1
ATOM 1331 C CA . VAL A 1 184 ? -11.387 -4.819 11.582 1.00 98.31 184 VAL A CA 1
ATOM 1332 C C . VAL A 1 184 ? -11.762 -5.389 12.940 1.00 98.31 184 VAL A C 1
ATOM 1334 O O . VAL A 1 184 ? -12.792 -6.047 13.104 1.00 98.31 184 VAL A O 1
ATOM 1337 N N . ARG A 1 185 ? -10.945 -5.073 13.940 1.00 96.75 185 ARG A N 1
ATOM 1338 C CA . ARG A 1 185 ? -11.277 -5.199 15.354 1.00 96.75 185 ARG A CA 1
ATOM 1339 C C . ARG A 1 185 ? -11.436 -3.803 15.959 1.00 96.75 185 ARG A C 1
ATOM 1341 O O . ARG A 1 185 ? -10.502 -3.008 15.925 1.00 96.75 185 ARG A O 1
ATOM 1348 N N . ARG A 1 186 ? -12.616 -3.532 16.518 1.00 94.00 186 ARG A N 1
ATOM 1349 C CA . ARG A 1 186 ? -12.999 -2.290 17.199 1.00 94.00 186 ARG A CA 1
ATOM 1350 C C . ARG A 1 186 ? -13.281 -2.607 18.665 1.00 94.00 186 ARG A C 1
ATOM 1352 O O . ARG A 1 186 ? -14.336 -3.164 1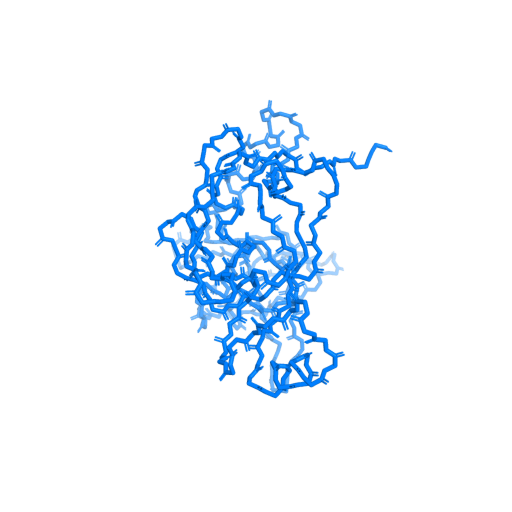8.986 1.00 94.00 186 ARG A O 1
ATOM 1359 N N . GLY A 1 187 ? -12.325 -2.303 19.540 1.00 89.12 187 GLY A N 1
ATOM 1360 C CA . GLY A 1 187 ? -12.320 -2.836 20.905 1.00 89.12 187 GLY A CA 1
ATOM 1361 C C . GLY A 1 187 ? -12.341 -4.368 20.874 1.00 89.12 187 GLY A C 1
ATOM 1362 O O . GLY A 1 187 ? -11.531 -4.987 20.186 1.00 89.12 187 GLY A O 1
ATOM 1363 N N . ASP A 1 188 ? -13.320 -4.980 21.539 1.00 88.62 188 ASP A N 1
ATOM 1364 C CA . ASP A 1 188 ? -13.465 -6.444 21.584 1.00 88.62 188 ASP A CA 1
ATOM 1365 C C . ASP A 1 188 ? -14.283 -7.026 20.422 1.00 88.62 188 ASP A C 1
ATOM 1367 O O . ASP A 1 188 ? -14.396 -8.244 20.272 1.00 88.62 188 ASP A O 1
ATOM 1371 N N . ARG A 1 189 ? -14.875 -6.174 19.576 1.00 93.06 189 ARG A N 1
ATOM 1372 C CA . ARG A 1 189 ? -15.754 -6.611 18.486 1.00 93.06 189 ARG A CA 1
ATOM 1373 C C . ARG A 1 189 ? -14.990 -6.695 17.177 1.00 93.06 189 ARG A C 1
ATOM 1375 O O . ARG A 1 189 ? -14.273 -5.770 16.805 1.00 93.06 189 ARG A O 1
ATOM 1382 N N . ARG A 1 190 ? -15.207 -7.776 16.433 1.00 96.25 190 ARG A N 1
ATOM 1383 C CA . ARG A 1 190 ? -14.781 -7.889 15.035 1.00 96.25 190 ARG A CA 1
ATOM 1384 C C . ARG A 1 190 ? -15.915 -7.479 14.108 1.00 96.25 190 ARG A C 1
ATOM 1386 O O . ARG A 1 190 ? -17.068 -7.819 14.365 1.00 96.25 190 ARG A O 1
ATOM 1393 N N . ALA A 1 191 ? -15.581 -6.774 13.038 1.00 96.44 191 ALA A N 1
ATOM 1394 C CA . ALA A 1 191 ? -16.524 -6.360 12.011 1.00 96.44 191 ALA A CA 1
ATOM 1395 C C . ALA A 1 191 ? -15.907 -6.530 10.621 1.00 96.44 191 ALA A C 1
ATOM 1397 O O . ALA A 1 191 ? -14.713 -6.302 10.431 1.00 96.44 191 ALA A O 1
ATOM 1398 N N . ASN A 1 192 ? -16.746 -6.891 9.654 1.00 98.31 192 ASN A N 1
ATOM 1399 C CA . ASN A 1 192 ? -16.417 -6.819 8.237 1.00 98.31 192 ASN A CA 1
ATOM 1400 C C . ASN A 1 192 ? -17.080 -5.557 7.687 1.00 98.31 192 ASN A C 1
ATOM 1402 O O . ASN A 1 192 ? -18.304 -5.442 7.714 1.00 98.31 192 ASN A O 1
ATOM 1406 N N . LEU A 1 193 ? -16.273 -4.604 7.237 1.00 98.38 193 LEU A N 1
ATOM 1407 C CA . LEU A 1 193 ? -16.735 -3.338 6.688 1.00 98.38 193 LEU A CA 1
ATOM 1408 C C . LEU A 1 193 ? -16.594 -3.380 5.176 1.00 98.38 193 LEU A C 1
ATOM 1410 O O . LEU A 1 193 ? -15.509 -3.643 4.664 1.00 98.38 193 LEU A O 1
ATOM 1414 N N . SER A 1 194 ? -17.689 -3.123 4.471 1.00 97.94 194 SER A N 1
ATOM 1415 C CA . SER A 1 194 ? -17.698 -3.113 3.014 1.00 97.94 194 SER A CA 1
ATOM 1416 C C . SER A 1 194 ? -17.595 -1.685 2.497 1.00 97.94 194 SER A C 1
ATOM 1418 O O . SER A 1 194 ? -18.333 -0.803 2.939 1.00 97.94 194 SER A O 1
ATOM 1420 N N . MET A 1 195 ? -16.676 -1.439 1.570 1.00 97.50 195 MET A N 1
ATOM 1421 C CA . MET A 1 195 ? -16.493 -0.128 0.948 1.00 97.50 195 MET A CA 1
ATOM 1422 C C . MET A 1 195 ? -16.111 -0.269 -0.517 1.00 97.50 195 MET A C 1
ATOM 1424 O O . MET A 1 195 ? -15.686 -1.328 -0.959 1.00 97.50 195 MET A O 1
ATOM 1428 N N . ARG A 1 196 ? -16.259 0.808 -1.287 1.00 97.94 196 ARG A N 1
ATOM 1429 C CA . ARG A 1 196 ? -15.892 0.824 -2.706 1.00 97.94 196 ARG A CA 1
ATOM 1430 C C . ARG A 1 196 ? -14.732 1.783 -2.918 1.00 97.94 196 ARG A C 1
ATOM 1432 O O . ARG A 1 196 ? -14.975 2.988 -2.820 1.00 97.94 196 ARG A O 1
ATOM 1439 N N . PRO A 1 197 ? -13.502 1.298 -3.172 1.00 96.81 197 PRO A N 1
ATOM 1440 C CA . PRO A 1 197 ? -12.371 2.166 -3.458 1.00 96.81 197 PRO A CA 1
ATOM 1441 C C . PRO A 1 197 ? -12.722 3.159 -4.559 1.00 96.81 197 PRO A C 1
ATOM 1443 O O . PRO A 1 197 ? -13.364 2.809 -5.552 1.00 96.81 197 PRO A O 1
ATOM 1446 N N . ALA A 1 198 ? -12.322 4.404 -4.357 1.00 95.12 198 ALA A N 1
ATOM 1447 C CA . ALA A 1 198 ? -12.443 5.447 -5.357 1.00 95.12 198 ALA A CA 1
ATOM 1448 C C . ALA A 1 198 ? -11.080 5.663 -6.016 1.00 95.12 198 ALA A C 1
ATOM 1450 O O . ALA A 1 198 ? -10.074 5.087 -5.600 1.00 95.12 198 ALA A O 1
ATOM 1451 N N . GLU A 1 199 ? -11.054 6.473 -7.061 1.00 92.44 199 GLU A N 1
ATOM 1452 C CA . GLU A 1 199 ? -9.812 6.933 -7.666 1.00 92.44 199 GLU A CA 1
ATOM 1453 C C . GLU A 1 199 ? -9.241 8.086 -6.844 1.00 92.44 199 GLU A C 1
ATOM 1455 O O . GLU A 1 199 ? -9.974 9.022 -6.519 1.00 92.44 199 GLU A O 1
ATOM 1460 N N . LEU A 1 200 ? -7.964 8.000 -6.457 1.00 88.19 200 LEU A N 1
ATOM 1461 C CA . LEU A 1 200 ? -7.316 9.050 -5.676 1.00 88.19 200 LEU A CA 1
ATOM 1462 C C . LEU A 1 200 ? -7.418 10.375 -6.444 1.00 88.19 200 LEU A C 1
ATOM 1464 O O . LEU A 1 200 ? -7.014 10.406 -7.607 1.00 88.19 200 LEU A O 1
ATOM 1468 N N . PRO A 1 201 ? -7.926 11.458 -5.823 1.00 81.50 201 PRO A N 1
ATOM 1469 C CA . PRO A 1 201 ? -8.063 12.734 -6.505 1.00 81.50 201 PRO A CA 1
ATOM 1470 C C . PRO A 1 201 ? -6.726 13.194 -7.086 1.00 81.50 201 PRO A C 1
ATOM 1472 O O . PRO A 1 201 ? -5.710 13.230 -6.388 1.00 81.50 201 PRO A O 1
ATOM 1475 N N . HIS A 1 202 ? -6.737 13.559 -8.363 1.00 73.94 202 HIS A N 1
ATOM 1476 C CA . HIS A 1 202 ? -5.622 14.251 -8.988 1.00 73.94 202 HIS A CA 1
ATOM 1477 C C . HIS A 1 202 ? -5.740 15.733 -8.635 1.00 73.94 202 HIS A C 1
ATOM 1479 O O . HIS A 1 202 ? -6.765 16.352 -8.926 1.00 73.94 202 HIS A O 1
ATOM 1485 N N . ASN A 1 203 ? -4.715 16.305 -8.000 1.00 54.12 203 ASN A N 1
ATOM 1486 C CA . ASN A 1 203 ? -4.623 17.760 -7.909 1.00 54.12 203 ASN A CA 1
ATOM 1487 C C . ASN A 1 203 ? -4.512 18.286 -9.346 1.00 54.12 203 ASN A C 1
ATOM 1489 O O . ASN A 1 203 ? -3.542 17.966 -10.035 1.00 54.12 203 ASN A O 1
ATOM 1493 N N . SER A 1 204 ? -5.550 18.992 -9.796 1.00 43.28 204 SER A N 1
ATOM 1494 C CA . SER A 1 204 ? -5.546 19.755 -11.049 1.00 43.28 204 SER A CA 1
ATOM 1495 C C . SER A 1 204 ? -4.864 21.098 -10.837 1.00 43.28 204 SER A C 1
ATOM 1497 O O . SER A 1 204 ? -5.010 21.641 -9.717 1.00 43.28 204 SER A O 1
#

Secondary structure (DSSP, 8-state):
-EEEE-GGGSS-EEEE--EEEEEESSSS-TT--SPEEEE-S---TTTTTSEEE-TTS-EEEEEEEEE--TTSPEEEEEEHHHHHHHHHHHHHHSS---EE--EEEEEE-HHHHHHHHHH-SS----SSSEEEEEEE-TTSHHHHTT--TT-EEEEETTEE-SSHHHHHHHHHTSPTTS-EEEEEEETTEEEEEEE-PEEPPP--

Nearest PDB structures (foldseek):
  3gdv-assembly1_C  TM=7.904E-01  e=3.477E-15  Escherichia coli K-12
  6ew9-assembly1_A  TM=7.437E-01  e=1.063E-15  Escherichia coli K-12
  5b6l-assembly1_A  TM=6.872E-01  e=1.895E-16  Synechocystis sp. PCC 6803 substr. Kazusa
  5gnd-assembly1_A  TM=6.884E-01  e=6.544E-16  Synechocystis sp. PCC 6803 substr. Kazusa
  7w4t-assembly1_A-3  TM=8.274E-01  e=6.378E-14  Mycobacterium tuberculosis H37Rv

Radius of gyration: 20.24 Å; Cα contacts (8 Å, |Δi|>4): 456; chains: 1; bounding box: 48×34×54 Å

Foldseek 3Di:
DKQWWQAPNDPIDIWDWDFPDWQCLCPPHPPRQAGWTKTQTDDDPGSAQTFDADPVRHGQFGWHDWDDDPPGIITITGGPVVVVQQVVCCVVPVGGFAWDQAFDKDWDALVNQVVVVVPDPQARDDSHTFIFTQDGDPPGQCVVLVHDGNWTWQDKAVGGGRGPSSVSNSRRPDDAQDWIWTWTDGRNDIDTTITGTHTDDDDD